Protein 4UJ7 (pdb70)

Sequence (208 aa):
NPVVLETIAVVDSTTGVSVAKGQKATFKVTTLKDQYGNKKFTGNVVNVTTSDDKTEETATVSVSNSGIGQSEYTVTVNGVAEGSTTITIKSGTKEVVKVPVNNVVAGGPVANYQIKVLDDGKKIDKSSATESPANNDVQQLKVYAVVDANGNIIVGDITNDVTITSEATDTNGVIVNASSKSTANGDTVYVITDNGSKKKVGKETLTVKLGTVTLGTVDVEVIDTT

InterPro domains:
  IPR003343 Bacterial Ig-like domain, group 2 [SM00635] (472-548)
  IPR003343 Bacterial Ig-like domain, group 2 [SM00635] (554-643)
  IPR003343 Bacterial Ig-like domain, group 2 [SM00635] (657-737)
  IPR013783 Immunoglobulin-like fold [G3DSA:2.60.40.10] (661-756)
  IPR014755 Copper resistance protein CopC/internalin, immunoglobulin-like [G3DSA:2.60.40.1220] (261-357)
  IPR040751 S-layer protein SbsC, C-terminal domain [PF18316] (900-980)
  IPR040751 S-layer protein SbsC, C-terminal domain [PF18316] (1012-1088)
  IPR041378 SbsC C-terminal domain [PF18058] (65-192)
  IPR054604 Surface layer protein, bacterial Ig-like domain [PF22359] (506-551)
  IPR054605 S-layer protein, spectrin-like repeat [PF22360] (200-260)

B-factor: mean 21.32, std 6.62, range [11.11, 53.07]

Secondary structure (DSSP, 8-state):
---EEEEEES-S-EEEETT-EEEEEEEEEETTS-B--B--EEEES-TTTEEEEEGGGG-SBSEEEEEEEE-SSEEEEEEEEETTEEEEEEEEEE----EEEEEEEE-S-SEEE--SS-SS---EEEEEEEEEETTS-EEEE-TTT-EEE--SS-SSS--EEEEEEEETTEEEEEEEESS--S-EEEEEEEEETTEEEEEEEEEEE---

Organism: NCBI:txid1366047

Radius of gyration: 18.57 Å; Cα contacts (8 Å, |Δi|>4): 587; chains: 1; bounding box: 52×29×46 Å

Structure (mmCIF, N/CA/C/O backbone):
data_4UJ7
#
_entry.id   4UJ7
#
_cell.length_a   49.096
_cell.length_b   43.753
_cell.length_c   49.715
_cell.angle_alpha   90.00
_cell.angle_beta   103.78
_cell.angle_gamma   90.00
#
_symmetry.space_group_name_H-M   'P 1 21 1'
#
loop_
_entity.id
_entity.type
_entity.pdbx_description
1 polymer 'SURFACE LAYER PROTEIN'
2 non-polymer 'CALCIUM ION'
3 water water
#
loop_
_atom_site.group_PDB
_atom_site.id
_atom_site.type_symbol
_atom_site.label_atom_id
_atom_site.label_alt_id
_atom_site.label_comp_id
_atom_site.label_asym_id
_atom_site.label_entity_id
_atom_site.label_seq_id
_atom_site.pdbx_PDB_ins_code
_atom_site.Cartn_x
_atom_site.Cartn_y
_atom_site.Cartn_z
_atom_site.occupancy
_atom_site.B_iso_or_equiv
_atom_site.auth_seq_id
_atom_site.auth_comp_id
_atom_site.auth_asym_id
_atom_site.auth_atom_id
_atom_site.pdbx_PDB_model_num
ATOM 1 N N . ASN A 1 12 ? 23.726 4.078 45.003 1.00 37.76 552 ASN A N 1
ATOM 2 C CA . ASN A 1 12 ? 23.297 5.414 44.495 1.00 36.03 552 ASN A CA 1
ATOM 3 C C . ASN A 1 12 ? 22.953 5.353 42.995 1.00 34.49 552 ASN A C 1
ATOM 4 O O . ASN A 1 12 ? 23.660 4.691 42.222 1.00 33.72 552 ASN A O 1
ATOM 6 N N . PRO A 1 13 ? 21.863 6.035 42.582 1.00 32.75 553 PRO A N 1
ATOM 7 C CA . PRO A 1 13 ? 21.427 5.962 41.180 1.00 29.90 553 PRO A CA 1
ATOM 8 C C . PRO A 1 13 ? 22.458 6.496 40.196 1.00 26.76 553 PRO A C 1
ATOM 9 O O . PRO A 1 13 ? 23.060 7.541 40.432 1.00 26.29 553 PRO A O 1
ATOM 13 N N . VAL A 1 14 ? 22.648 5.748 39.109 1.00 24.08 554 VAL A N 1
ATOM 14 C CA A VAL A 1 14 ? 23.541 6.106 38.016 0.50 23.05 554 VAL A CA 1
ATOM 15 C CA B VAL A 1 14 ? 23.501 6.184 38.008 0.50 22.77 554 VAL A CA 1
ATOM 16 C C . VAL A 1 14 ? 22.760 5.914 36.706 1.00 21.33 554 VAL A C 1
ATOM 17 O O . VAL A 1 14 ? 21.845 5.104 36.665 1.00 20.24 554 VAL A O 1
ATOM 24 N N . LEU A 1 15 ? 23.102 6.644 35.643 1.00 18.94 555 LEU A N 1
ATOM 25 C CA . LEU A 1 15 ? 22.460 6.357 34.339 1.00 18.84 555 LEU A CA 1
ATOM 26 C C . LEU A 1 15 ? 22.726 4.923 33.865 1.00 18.13 555 LEU A C 1
ATOM 27 O O . LEU A 1 15 ? 23.883 4.514 33.785 1.00 20.00 555 LEU A O 1
ATOM 32 N N . GLU A 1 16 ? 21.664 4.177 33.555 1.00 17.20 556 GLU A N 1
ATOM 33 C CA . GLU A 1 16 ? 21.764 2.793 33.075 1.00 18.44 556 GLU A CA 1
ATOM 34 C C . GLU A 1 16 ? 21.282 2.597 31.625 1.00 18.62 556 GLU A C 1
ATOM 35 O O . GLU A 1 16 ? 21.917 1.880 30.847 1.00 20.37 556 GLU A O 1
ATOM 41 N N . THR A 1 17 ? 20.155 3.227 31.269 1.00 17.85 557 THR A N 1
ATOM 42 C CA . THR A 1 17 ? 19.473 2.985 29.995 1.00 17.76 557 THR A CA 1
ATOM 43 C C . THR A 1 17 ? 19.046 4.356 29.440 1.00 16.57 557 THR A C 1
ATOM 44 O O . THR A 1 17 ? 18.446 5.153 30.180 1.00 17.32 557 THR A O 1
ATOM 48 N N . ILE A 1 18 ? 19.362 4.611 28.167 1.00 15.14 558 ILE A N 1
ATOM 49 C CA . ILE A 1 18 ? 18.725 5.706 27.411 1.00 15.03 558 ILE A CA 1
ATOM 50 C C . ILE A 1 18 ? 17.536 5.082 26.700 1.00 14.38 558 ILE A C 1
ATOM 51 O O . ILE A 1 18 ? 17.673 4.609 25.568 1.00 15.45 558 ILE A O 1
ATOM 56 N N . ALA A 1 19 ? 16.383 5.070 27.365 1.00 13.48 559 ALA A N 1
ATOM 57 C CA . ALA A 1 19 ? 15.192 4.465 26.791 1.00 13.65 559 ALA A CA 1
ATOM 58 C C . ALA A 1 19 ? 14.630 5.308 25.635 1.00 14.11 559 ALA A C 1
ATOM 59 O O . ALA A 1 19 ? 14.719 6.538 25.658 1.00 14.34 559 ALA A O 1
ATOM 61 N N . VAL A 1 20 ? 14.114 4.623 24.620 1.00 14.78 560 VAL A N 1
ATOM 62 C CA A VAL A 1 20 ? 13.549 5.277 23.454 0.50 14.80 560 VAL A CA 1
ATOM 63 C CA B VAL A 1 20 ? 13.573 5.264 23.419 0.50 15.04 560 VAL A CA 1
ATOM 64 C C . VAL A 1 20 ? 12.241 4.602 23.055 1.00 14.94 560 VAL A C 1
ATOM 65 O O . VAL A 1 20 ? 12.091 3.388 23.224 1.00 15.13 560 VAL A O 1
ATOM 72 N N . ASP A 1 21 ? 11.297 5.395 22.553 1.00 14.84 561 ASP A N 1
ATOM 73 C CA . ASP A 1 21 ? 9.997 4.856 22.151 1.00 16.02 561 ASP A CA 1
ATOM 74 C C . ASP A 1 21 ? 9.864 4.544 20.657 1.00 16.50 561 ASP A C 1
ATOM 75 O O . ASP A 1 21 ? 8.747 4.377 20.128 1.00 18.93 561 ASP A O 1
ATOM 80 N N . SER A 1 22 ? 11.006 4.452 19.986 1.00 16.13 562 SER A N 1
ATOM 81 C CA . SER A 1 22 ? 11.106 4.126 18.564 1.00 16.99 562 SER A CA 1
ATOM 82 C C . SER A 1 22 ? 12.166 3.064 18.376 1.00 16.88 562 SER A C 1
ATOM 83 O O . SER A 1 22 ? 13.171 3.079 19.076 1.00 17.06 562 SER A O 1
ATOM 86 N N . THR A 1 23 ? 11.955 2.157 17.418 1.00 16.35 563 THR A N 1
ATOM 87 C CA A THR A 1 23 ? 13.016 1.226 17.006 0.50 15.65 563 THR A CA 1
ATOM 88 C CA B THR A 1 23 ? 12.977 1.217 17.001 0.50 17.28 563 THR A CA 1
ATOM 89 C C . THR A 1 23 ? 13.623 1.659 15.680 1.00 16.87 563 THR A C 1
ATOM 90 O O . THR A 1 23 ? 14.459 0.957 15.097 1.00 18.13 563 THR A O 1
ATOM 97 N N . GLY A 1 24 ? 13.214 2.834 15.205 1.00 16.75 564 GLY A N 1
ATOM 98 C CA . GLY A 1 24 ? 13.718 3.338 1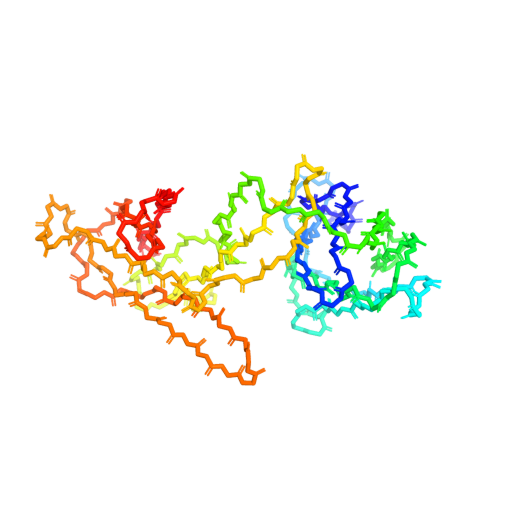3.928 1.00 17.00 564 GLY A CA 1
ATOM 99 C C . GLY A 1 24 ? 12.782 4.360 13.337 1.00 17.58 564 GLY A C 1
ATOM 100 O O . GLY A 1 24 ? 11.557 4.240 13.428 1.00 19.32 564 GLY A O 1
ATOM 101 N N . VAL A 1 25 ? 13.367 5.395 12.746 1.00 16.77 565 VAL A N 1
ATOM 102 C CA . VAL A 1 25 ? 12.588 6.443 12.139 1.00 17.46 565 VAL A CA 1
ATOM 103 C C . VAL A 1 25 ? 12.425 6.144 10.659 1.00 17.95 565 VAL A C 1
ATOM 104 O O . VAL A 1 25 ? 13.382 5.763 10.005 1.00 19.53 565 VAL A O 1
ATOM 108 N N . SER A 1 26 ? 11.206 6.323 10.158 1.00 18.57 566 SER A N 1
ATOM 109 C CA . SER A 1 26 ? 10.873 6.097 8.749 1.00 19.55 566 SER A CA 1
ATOM 110 C C . SER A 1 26 ? 10.150 7.330 8.240 1.00 18.31 566 SER A C 1
ATOM 111 O O . SER A 1 26 ? 9.006 7.580 8.603 1.00 17.57 566 SER A O 1
ATOM 114 N N . VAL A 1 27 ? 10.812 8.102 7.391 1.00 18.59 567 VAL A N 1
ATOM 115 C CA . VAL A 1 27 ? 10.278 9.400 6.996 1.00 18.16 567 VAL A CA 1
ATOM 116 C C . VAL A 1 27 ? 10.518 9.696 5.510 1.00 18.69 567 VAL A C 1
ATOM 117 O O . VAL A 1 27 ? 11.551 9.314 4.975 1.00 19.00 567 VAL A O 1
ATOM 121 N N . ALA A 1 28 ? 9.562 10.354 4.856 1.00 18.32 568 ALA A N 1
ATOM 122 C CA . ALA A 1 28 ? 9.783 10.833 3.486 1.00 18.76 568 ALA A CA 1
ATOM 123 C C . ALA A 1 28 ? 10.735 12.023 3.457 1.00 19.83 568 ALA A C 1
ATOM 124 O O . ALA A 1 28 ? 10.782 12.818 4.384 1.00 18.80 568 ALA A O 1
ATOM 126 N N . LYS A 1 29 ? 11.515 12.127 2.384 1.00 20.39 569 LYS A N 1
ATOM 127 C CA . LYS A 1 29 ? 12.276 13.345 2.104 1.00 22.17 569 LYS A CA 1
ATOM 128 C C . LYS A 1 29 ? 11.381 14.579 2.268 1.00 22.00 569 LYS A C 1
ATOM 129 O O . LYS A 1 29 ? 10.275 14.619 1.724 1.00 22.16 569 LYS A O 1
ATOM 135 N N . GLY A 1 30 ? 11.869 15.562 3.028 1.00 21.81 570 GLY A N 1
ATOM 136 C CA . GLY A 1 30 ? 11.139 16.796 3.294 1.00 20.20 570 GLY A CA 1
ATOM 137 C C . GLY A 1 30 ? 10.183 16.754 4.473 1.00 20.79 570 GLY A C 1
ATOM 138 O O . GLY A 1 30 ? 9.591 17.772 4.830 1.00 21.74 570 GLY A O 1
ATOM 139 N N . GLN A 1 31 ? 10.018 15.579 5.079 1.00 19.58 571 GLN A N 1
ATOM 140 C CA . GLN A 1 31 ? 9.187 15.462 6.279 1.00 18.66 571 GLN A CA 1
ATOM 141 C C . GLN A 1 31 ? 10.045 15.376 7.539 1.00 18.44 571 GLN A C 1
ATOM 142 O O . GLN A 1 31 ? 11.235 15.082 7.475 1.00 18.55 571 GLN A O 1
ATOM 148 N N . LYS A 1 32 ? 9.429 15.637 8.686 1.00 17.66 572 LYS A N 1
ATOM 149 C CA . LYS A 1 32 ? 10.091 15.404 9.960 1.00 17.47 572 LYS A CA 1
ATOM 150 C C . LYS A 1 32 ? 9.291 14.397 10.784 1.00 17.02 572 LYS A C 1
ATOM 151 O O . LYS A 1 32 ? 8.085 14.218 10.583 1.00 18.06 572 LYS A O 1
ATOM 157 N N . ALA A 1 33 ? 9.982 13.716 11.682 1.00 16.42 573 ALA A N 1
ATOM 158 C CA . ALA A 1 33 ? 9.350 12.771 12.607 1.00 16.96 573 ALA A CA 1
ATOM 159 C C . ALA A 1 33 ? 9.951 12.956 14.000 1.00 16.54 573 ALA A C 1
ATOM 160 O O . ALA A 1 33 ? 11.073 13.450 14.143 1.00 16.69 573 ALA A O 1
ATOM 162 N N . THR A 1 34 ? 9.204 12.598 15.037 1.00 15.51 574 THR A N 1
ATOM 163 C CA . THR A 1 34 ? 9.723 12.728 16.402 1.00 15.41 574 THR A CA 1
ATOM 164 C C . THR A 1 34 ? 9.691 11.401 17.138 1.00 14.79 574 THR A C 1
ATOM 165 O O . THR A 1 34 ? 8.920 10.488 16.784 1.00 16.06 574 THR A O 1
ATOM 169 N N . PHE A 1 35 ? 10.537 11.293 18.158 1.00 14.13 575 PHE A N 1
ATOM 170 C CA . PHE A 1 35 ? 10.448 10.202 19.123 1.00 13.63 575 PHE A CA 1
ATOM 171 C C . PHE A 1 35 ? 10.919 10.676 20.486 1.00 14.17 575 PHE A C 1
ATOM 172 O O . PHE A 1 35 ? 11.511 11.752 20.600 1.00 13.70 575 PHE A O 1
ATOM 180 N N . LYS A 1 36 ? 10.653 9.887 21.518 1.00 14.34 576 LYS A N 1
ATOM 181 C CA . LYS A 1 36 ? 10.947 10.277 22.883 1.00 14.64 576 LYS A CA 1
ATOM 182 C C . LYS A 1 36 ? 12.053 9.483 23.511 1.00 15.14 576 LYS A C 1
ATOM 183 O O . LYS A 1 36 ? 12.152 8.274 23.307 1.00 14.93 576 LYS A O 1
ATOM 189 N N . VAL A 1 37 ? 12.874 10.196 24.263 1.00 15.16 577 VAL A N 1
ATOM 190 C CA . VAL A 1 37 ? 13.954 9.610 25.047 1.00 15.69 577 VAL A CA 1
ATOM 191 C C . VAL A 1 37 ? 13.596 9.768 26.516 1.00 16.06 577 VAL A C 1
ATOM 192 O O . VAL A 1 37 ? 13.130 10.832 26.937 1.00 15.56 577 VAL A O 1
ATOM 196 N N . THR A 1 38 ? 13.829 8.712 27.295 1.00 15.46 578 THR A N 1
ATOM 197 C CA A THR A 1 38 ? 13.716 8.797 28.759 0.50 15.07 578 THR A CA 1
ATOM 198 C CA B THR A 1 38 ? 13.713 8.798 28.747 0.50 15.71 578 THR A CA 1
ATOM 199 C C . THR A 1 38 ? 14.941 8.161 29.410 1.00 15.37 578 THR A C 1
ATOM 200 O O . THR A 1 38 ? 15.219 6.987 29.209 1.00 15.43 578 THR A O 1
ATOM 207 N N . LEU A 1 39 ? 15.669 8.960 30.182 1.00 14.71 579 LEU A N 1
ATOM 208 C CA . LEU A 1 39 ? 16.884 8.486 30.857 1.00 14.22 579 LEU A CA 1
ATOM 209 C C . LEU A 1 39 ? 16.501 7.750 32.117 1.00 14.11 579 LEU A C 1
ATOM 210 O O . LEU A 1 39 ? 15.709 8.261 32.892 1.00 14.39 579 LEU A O 1
ATOM 215 N N . LYS A 1 40 ? 17.029 6.537 32.305 1.00 14.78 580 LYS A N 1
ATOM 216 C CA . LYS A 1 40 ? 16.666 5.711 33.454 1.00 15.77 580 LYS A CA 1
ATOM 217 C C . LYS A 1 40 ? 17.876 5.208 34.235 1.00 15.72 580 LYS A C 1
ATOM 218 O O . LYS A 1 40 ? 18.915 4.907 33.668 1.00 15.52 580 LYS A O 1
ATOM 224 N N . ASP A 1 41 ? 17.720 5.126 35.548 1.00 16.89 581 ASP A N 1
ATOM 225 C CA . ASP A 1 41 ? 18.754 4.536 36.390 1.00 19.32 581 ASP A CA 1
ATOM 226 C C . ASP A 1 41 ? 18.663 3.010 36.412 1.00 20.76 581 ASP A C 1
ATOM 227 O O . ASP A 1 41 ? 17.841 2.418 35.709 1.00 20.14 581 ASP A O 1
ATOM 232 N N . GLN A 1 42 ? 19.520 2.389 37.225 1.00 23.48 582 GLN A N 1
ATOM 233 C CA . GLN A 1 42 ? 19.611 0.920 37.268 1.00 28.19 582 GLN A CA 1
ATOM 234 C C . GLN A 1 42 ? 18.371 0.267 37.887 1.00 29.74 582 GLN A C 1
ATOM 235 O O . GLN A 1 42 ? 18.158 -0.941 37.753 1.00 32.67 582 GLN A O 1
ATOM 241 N N . TYR A 1 43 ? 17.547 1.076 38.542 1.00 29.43 583 TYR A N 1
ATOM 242 C CA . TYR A 1 43 ? 16.307 0.598 39.156 1.00 30.28 583 TYR A CA 1
ATOM 243 C C . TYR A 1 43 ? 15.073 0.883 38.293 1.00 29.50 583 TYR A C 1
ATOM 244 O O . TYR A 1 43 ? 13.940 0.580 38.681 1.00 29.49 583 TYR A O 1
ATOM 253 N N . GLY A 1 44 ? 15.291 1.481 37.124 1.00 27.10 584 GLY A N 1
ATOM 254 C CA . GLY A 1 44 ? 14.208 1.755 36.197 1.00 25.26 584 GLY A CA 1
ATOM 255 C C . GLY A 1 44 ? 13.492 3.072 36.433 1.00 23.89 584 GLY A C 1
ATOM 256 O O . GLY A 1 44 ? 12.495 3.366 35.777 1.00 25.28 584 GLY A O 1
ATOM 257 N N . ASN A 1 45 ? 14.002 3.871 37.366 1.00 23.16 585 ASN A N 1
ATOM 258 C CA . ASN A 1 45 ? 13.414 5.178 37.661 1.00 22.62 585 ASN A CA 1
ATOM 259 C C . ASN A 1 45 ? 14.046 6.292 36.827 1.00 20.61 585 ASN A C 1
ATOM 260 O O . ASN A 1 45 ? 15.172 6.147 36.353 1.00 19.79 585 ASN A O 1
ATOM 265 N N A LYS A 1 46 ? 13.316 7.391 36.648 0.50 19.94 586 LYS A N 1
ATOM 266 N N B LYS A 1 46 ? 13.319 7.394 36.661 0.50 20.64 586 LYS A N 1
ATOM 267 C CA A LYS A 1 46 ? 13.820 8.512 35.850 0.50 19.58 586 LYS A CA 1
ATOM 268 C CA B LYS A 1 46 ? 13.799 8.532 35.867 0.50 20.69 586 LYS A CA 1
ATOM 269 C C A LYS A 1 46 ? 15.105 9.071 36.451 0.50 19.08 586 LYS A C 1
ATOM 270 C C B LYS A 1 46 ? 15.085 9.113 36.452 0.50 19.77 586 LYS A C 1
ATOM 271 O O A LYS A 1 46 ? 15.266 9.138 37.672 0.50 19.84 586 LYS A O 1
ATOM 272 O O B LYS A 1 46 ? 15.224 9.243 37.671 0.50 20.54 586 LYS A O 1
ATOM 283 N N . PHE A 1 47 ? 16.025 9.447 35.572 1.00 17.76 587 PHE A N 1
ATOM 284 C CA . PHE A 1 47 ? 17.324 9.978 35.971 1.00 17.29 587 PHE A CA 1
ATOM 285 C C . PHE A 1 47 ? 17.558 11.264 35.182 1.00 16.23 587 PHE A C 1
ATOM 286 O O . PHE A 1 47 ? 17.449 11.256 33.961 1.00 16.72 587 PHE A O 1
ATOM 294 N N . THR A 1 48 ? 17.907 12.355 35.868 1.00 16.59 588 THR A N 1
ATOM 295 C CA . THR A 1 48 ? 18.197 13.625 35.196 1.00 16.69 588 THR A CA 1
ATOM 296 C C . THR A 1 48 ? 19.623 13.633 34.666 1.00 16.19 588 THR A C 1
ATOM 297 O O . THR A 1 48 ? 20.581 13.356 35.404 1.00 17.49 588 THR A O 1
ATOM 301 N N . GLY A 1 49 ? 19.759 13.913 33.372 1.00 14.48 589 GLY A N 1
ATOM 302 C CA . GLY A 1 49 ? 21.080 14.003 32.761 1.00 14.28 589 GLY A CA 1
ATOM 303 C C . GLY A 1 49 ? 20.960 14.696 31.419 1.00 14.47 589 GLY A C 1
ATOM 304 O O . GLY A 1 49 ? 19.852 14.872 30.915 1.00 15.04 589 GLY A O 1
ATOM 305 N N . ASN A 1 50 ? 22.097 15.094 30.855 1.00 13.83 590 ASN A N 1
ATOM 306 C CA . ASN A 1 50 ? 22.106 15.807 29.573 1.00 13.97 590 ASN A CA 1
ATOM 307 C C . ASN A 1 50 ? 22.366 14.849 28.436 1.00 13.66 590 ASN A C 1
ATOM 308 O O . ASN A 1 50 ? 22.951 13.767 28.658 1.00 14.76 590 ASN A O 1
ATOM 313 N N . VAL A 1 51 ? 21.931 15.219 27.226 1.00 12.90 591 VAL A N 1
ATOM 314 C CA A VAL A 1 51 ? 22.083 14.351 26.054 0.50 13.08 591 VAL A CA 1
ATOM 315 C CA B VAL A 1 51 ? 22.072 14.353 26.065 0.50 13.54 591 VAL A CA 1
ATOM 316 C C . VAL A 1 51 ? 22.584 15.093 24.819 1.00 13.21 591 VAL A C 1
ATOM 317 O O . VAL A 1 51 ? 22.248 16.269 24.585 1.00 13.23 591 VAL A O 1
ATOM 324 N N . ASN A 1 52 ? 23.394 14.391 24.031 1.00 13.35 592 ASN A N 1
ATOM 325 C CA . ASN A 1 52 ? 23.758 14.795 22.685 1.00 14.77 592 ASN A CA 1
ATOM 326 C C . ASN A 1 52 ? 23.087 13.924 21.671 1.00 15.48 592 ASN A C 1
ATOM 327 O O . ASN A 1 52 ? 22.931 12.713 21.879 1.00 16.51 592 ASN A O 1
ATOM 332 N N . VAL A 1 53 ? 22.666 14.533 20.577 1.00 15.08 593 VAL A N 1
ATOM 333 C CA . VAL A 1 53 ? 22.109 13.823 19.434 1.00 15.94 593 VAL A CA 1
ATOM 334 C C . VAL A 1 53 ? 22.876 14.242 18.193 1.00 16.13 593 VAL A C 1
ATOM 335 O O . VAL A 1 53 ? 23.097 15.445 17.952 1.00 17.51 593 VAL A O 1
ATOM 339 N N . THR A 1 54 ? 23.286 13.244 17.425 1.00 16.93 594 THR A N 1
ATOM 340 C CA A THR A 1 54 ? 24.048 13.462 16.201 0.50 17.32 594 THR A CA 1
ATOM 341 C CA B THR A 1 54 ? 24.085 13.437 16.222 0.50 17.21 594 THR A CA 1
ATOM 342 C C . THR A 1 54 ? 23.590 12.500 15.120 1.00 17.99 594 THR A C 1
ATOM 343 O O . THR A 1 54 ? 23.329 11.318 15.380 1.00 19.09 594 THR A O 1
ATOM 350 N N . SER A 1 55 ? 23.480 13.019 13.906 1.00 17.55 595 SER A N 1
ATOM 351 C CA . SER A 1 55 ? 23.219 12.201 12.733 1.00 19.02 595 SER A CA 1
ATOM 352 C C . SER A 1 55 ? 24.559 11.825 12.144 1.00 21.34 595 SER A C 1
ATOM 353 O O . SER A 1 55 ? 25.450 12.670 12.011 1.00 21.73 595 SER A O 1
ATOM 356 N N A ASP A 1 56 ? 24.683 10.577 11.741 0.50 22.52 596 ASP A N 1
ATOM 357 N N B ASP A 1 56 ? 24.720 10.547 11.794 0.50 22.55 596 ASP A N 1
ATOM 358 C CA A ASP A 1 56 ? 25.950 10.121 11.245 0.50 23.88 596 ASP A CA 1
ATOM 359 C CA B ASP A 1 56 ? 25.959 10.051 11.171 0.50 23.83 596 ASP A CA 1
ATOM 360 C C A ASP A 1 56 ? 26.0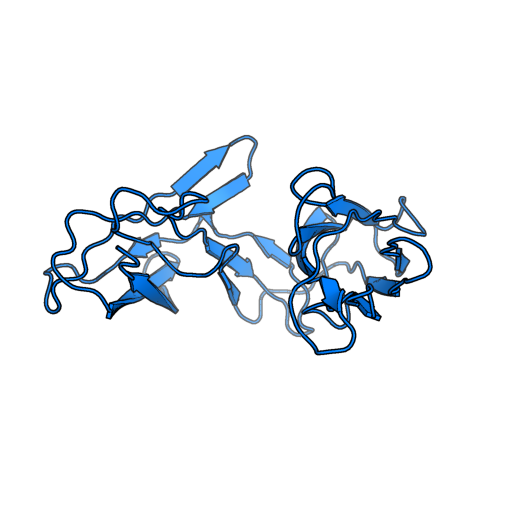86 10.345 9.728 0.50 24.56 596 ASP A C 1
ATOM 361 C C B ASP A 1 56 ? 26.169 10.635 9.780 0.50 24.09 596 ASP A C 1
ATOM 362 O O A ASP A 1 56 ? 27.114 10.010 9.141 0.50 25.54 596 ASP A O 1
ATOM 363 O O B ASP A 1 56 ? 27.307 10.781 9.313 0.50 23.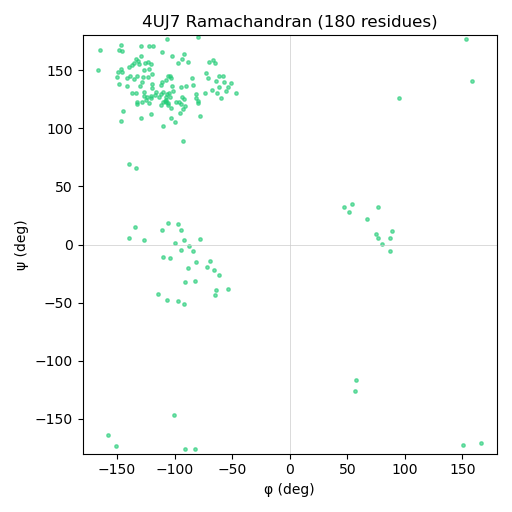81 596 ASP A O 1
ATOM 372 N N . LYS A 1 57 ? 25.059 10.969 9.129 1.00 24.36 597 LYS A N 1
ATOM 373 C CA . LYS A 1 57 ? 25.060 11.438 7.735 1.00 23.94 597 LYS A CA 1
ATOM 374 C C . LYS A 1 57 ? 24.051 12.599 7.551 1.00 22.77 597 LYS A C 1
ATOM 375 O O . LYS A 1 57 ? 22.871 12.389 7.211 1.00 21.28 597 LYS A O 1
ATOM 381 N N . THR A 1 58 ? 24.515 13.826 7.777 1.00 21.06 598 THR A N 1
ATOM 382 C CA . THR A 1 58 ? 23.626 14.993 7.734 1.00 21.53 598 THR A CA 1
ATOM 383 C C . THR A 1 58 ? 23.041 15.290 6.346 1.00 21.62 598 THR A C 1
ATOM 384 O O . THR A 1 58 ? 22.005 15.948 6.234 1.00 22.18 598 THR A O 1
ATOM 388 N N . GLU A 1 59 ? 23.694 14.808 5.288 1.00 23.24 599 GLU A N 1
ATOM 389 C CA A GLU A 1 59 ? 23.136 14.964 3.945 0.50 23.71 599 GLU A CA 1
ATOM 390 C CA B GLU A 1 59 ? 23.152 14.941 3.936 0.50 23.85 599 GLU A CA 1
ATOM 391 C C . GLU A 1 59 ? 21.870 14.118 3.754 1.00 23.51 599 GLU A C 1
ATOM 392 O O . GLU A 1 59 ? 21.052 14.422 2.887 1.00 24.21 599 GLU A O 1
ATOM 403 N N . THR A 1 60 ? 21.716 13.078 4.585 1.00 21.42 600 THR A N 1
ATOM 404 C CA . THR A 1 60 ? 20.543 12.196 4.573 1.00 19.93 600 THR A CA 1
ATOM 405 C C . THR A 1 60 ? 19.463 12.688 5.540 1.00 18.52 600 THR A C 1
ATOM 406 O O . THR A 1 60 ? 18.310 12.840 5.146 1.00 17.41 600 THR A O 1
ATOM 410 N N . ALA A 1 61 ? 19.856 12.941 6.790 1.00 17.83 601 ALA A N 1
ATOM 411 C CA . ALA A 1 61 ? 18.920 13.414 7.819 1.00 16.58 601 ALA A CA 1
ATOM 412 C C . ALA A 1 61 ? 19.637 14.292 8.826 1.00 15.47 601 ALA A C 1
ATOM 413 O O . ALA A 1 61 ? 20.781 14.033 9.171 1.00 15.41 601 ALA A O 1
ATOM 415 N N . THR A 1 62 ? 18.943 15.318 9.307 1.00 15.43 602 THR A N 1
ATOM 416 C CA . THR A 1 62 ? 19.444 16.109 10.432 1.00 16.06 602 THR A CA 1
ATOM 417 C C . THR A 1 62 ? 18.607 15.882 11.684 1.00 15.22 602 THR A C 1
ATOM 418 O O . THR A 1 62 ? 17.498 15.331 11.608 1.00 15.26 602 THR A O 1
ATOM 422 N N . VAL A 1 63 ? 19.131 16.309 12.827 1.00 14.89 603 VAL A N 1
ATOM 423 C CA 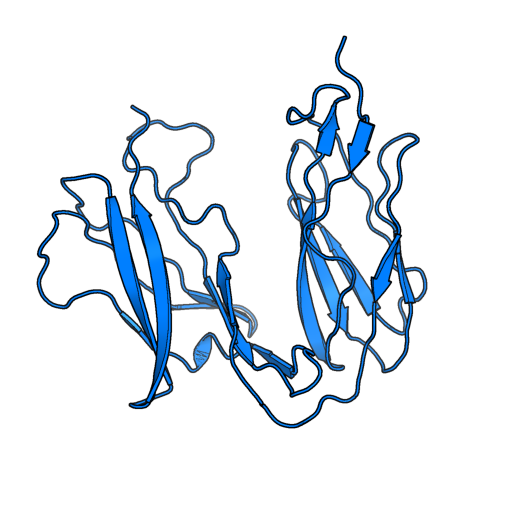. VAL A 1 63 ? 18.506 15.967 14.100 1.00 14.97 603 VAL A CA 1
ATOM 424 C C . VAL A 1 63 ? 18.641 17.088 15.125 1.00 15.15 603 VAL A C 1
ATOM 425 O O . VAL A 1 63 ? 19.617 17.854 15.107 1.00 17.00 603 VAL A O 1
ATOM 429 N N . SER A 1 64 ? 17.645 17.203 16.004 1.00 14.55 604 SER A N 1
ATOM 430 C CA . SER A 1 64 ? 17.710 18.145 17.103 1.00 14.02 604 SER A CA 1
ATOM 431 C C . SER A 1 64 ? 17.002 17.547 18.308 1.00 13.55 604 SER A C 1
ATOM 432 O O . SER A 1 64 ? 16.322 16.523 18.187 1.00 13.45 604 SER A O 1
ATOM 435 N N . VAL A 1 65 ? 17.202 18.146 19.473 1.00 13.05 605 VAL A N 1
ATOM 436 C CA . VAL A 1 65 ? 16.626 17.625 20.715 1.00 13.57 605 VAL A CA 1
ATOM 437 C C . VAL A 1 65 ? 16.026 18.745 21.547 1.00 13.21 605 VAL A C 1
ATOM 438 O O . VAL A 1 65 ? 16.576 19.862 21.631 1.00 13.91 605 VAL A O 1
ATOM 442 N N . SER A 1 66 ? 14.897 18.448 22.193 1.00 13.15 606 SER A N 1
ATOM 443 C CA . SER A 1 66 ? 14.197 19.466 22.989 1.00 12.41 606 SER A CA 1
ATOM 444 C C . SER A 1 66 ? 15.000 19.947 24.200 1.00 12.76 606 SER A C 1
ATOM 445 O O . SER A 1 66 ? 15.897 19.234 24.705 1.00 12.44 606 SER A O 1
ATOM 448 N N . ASN A 1 67 ? 14.674 21.158 24.660 1.00 12.89 607 ASN A N 1
ATOM 449 C CA . ASN A 1 67 ? 15.381 21.816 25.763 1.00 12.35 607 ASN A CA 1
ATOM 450 C C . ASN A 1 67 ? 16.892 21.844 25.570 1.00 12.26 607 ASN A C 1
ATOM 451 O O . ASN A 1 67 ? 17.657 21.828 26.530 1.00 12.33 607 ASN A O 1
ATOM 456 N N . SER A 1 68 ? 17.312 21.838 24.309 1.00 12.51 608 SER A N 1
ATOM 457 C CA . SER A 1 68 ? 18.746 21.738 23.969 1.00 12.69 608 SER A CA 1
ATOM 458 C C . SER A 1 68 ? 19.460 20.637 24.744 1.00 12.36 608 SER A C 1
ATOM 459 O O . SER A 1 68 ? 20.645 20.741 25.074 1.00 12.51 608 SER A O 1
ATOM 462 N N . GLY A 1 69 ? 18.733 19.567 25.039 1.00 11.77 609 GLY A N 1
ATOM 463 C CA . GLY A 1 69 ? 19.331 18.373 25.663 1.00 11.75 609 GLY A CA 1
ATOM 464 C C . GLY A 1 69 ? 19.843 18.522 27.090 1.00 12.50 609 GLY A C 1
ATOM 465 O O . GLY A 1 69 ? 20.701 17.745 27.523 1.00 12.97 609 GLY A O 1
ATOM 466 N N . ILE A 1 70 ? 19.349 19.515 27.837 1.00 12.75 610 ILE A N 1
ATOM 467 C CA . ILE A 1 70 ? 19.816 19.721 29.218 1.00 13.04 610 ILE A CA 1
ATOM 468 C C . ILE A 1 70 ? 18.705 19.668 30.249 1.00 13.10 610 ILE A C 1
ATOM 469 O O . ILE A 1 70 ? 17.530 19.942 29.951 1.00 13.22 610 ILE A O 1
ATOM 474 N N . GLY A 1 71 ? 19.097 19.254 31.451 1.00 13.88 611 GLY A N 1
ATOM 475 C CA . GLY A 1 71 ? 18.318 19.461 32.675 1.00 14.40 611 GLY A CA 1
ATOM 476 C C . GLY A 1 71 ? 17.089 18.616 32.918 1.00 14.62 611 GLY A C 1
ATOM 477 O O . GLY A 1 71 ? 16.355 18.874 33.876 1.00 16.08 611 GLY A O 1
ATOM 478 N N . GLN A 1 72 ? 16.876 17.595 32.091 1.00 14.04 612 GLN A N 1
ATOM 479 C CA . GLN A 1 72 ? 15.658 16.793 32.167 1.00 14.52 612 GLN A CA 1
ATOM 480 C C . GLN A 1 72 ? 15.956 15.309 32.220 1.00 14.84 612 GLN A C 1
ATOM 481 O O . GLN A 1 72 ? 17.101 14.908 32.024 1.00 15.33 612 GLN A O 1
ATOM 487 N N . SER A 1 73 ? 14.931 14.508 32.487 1.00 15.57 613 SER A N 1
ATOM 488 C CA . SER A 1 73 ? 15.036 13.063 32.338 1.00 16.27 613 SER A CA 1
ATOM 489 C C . SER A 1 73 ? 14.321 12.570 31.084 1.00 17.09 613 SER A C 1
ATOM 490 O O . SER A 1 73 ? 14.488 11.416 30.709 1.00 19.51 613 SER A O 1
ATOM 493 N N . GLU A 1 74 ? 13.526 13.431 30.444 1.00 16.34 614 GLU A N 1
ATOM 494 C CA . GLU A 1 74 ? 12.768 13.108 29.227 1.00 17.29 614 GLU A CA 1
ATOM 495 C C . GLU A 1 74 ? 13.025 14.191 28.178 1.00 15.47 614 GLU A C 1
ATOM 496 O O . GLU A 1 74 ? 13.004 15.388 28.504 1.00 15.91 614 GLU A O 1
ATOM 502 N N . TYR A 1 75 ? 13.239 13.763 26.930 1.00 13.50 615 TYR A N 1
ATOM 503 C CA . TYR A 1 75 ? 13.458 14.675 25.801 1.00 12.85 615 TYR A CA 1
ATOM 504 C C . TYR A 1 75 ? 12.742 14.175 24.559 1.00 12.55 615 TYR A C 1
ATOM 505 O O . TYR A 1 75 ? 12.537 12.960 24.374 1.00 13.43 615 TYR A O 1
ATOM 514 N N . THR A 1 76 ? 12.386 15.104 23.677 1.00 11.81 616 THR A N 1
ATOM 515 C CA . THR A 1 76 ? 11.881 14.775 22.358 1.00 11.92 616 THR A CA 1
ATOM 516 C C . THR A 1 76 ? 12.957 15.008 21.318 1.00 11.74 616 THR A C 1
ATOM 517 O O . THR A 1 76 ? 13.563 16.094 21.294 1.00 12.64 616 THR A O 1
ATOM 521 N N . VAL A 1 77 ? 13.221 14.002 20.508 1.00 11.11 617 VAL A N 1
ATOM 522 C CA . VAL A 1 77 ? 14.197 14.095 19.407 1.00 12.06 617 VAL A CA 1
ATOM 523 C C . VAL A 1 77 ? 13.426 14.288 18.108 1.00 12.31 617 VAL A C 1
ATOM 524 O O . VAL A 1 77 ? 12.446 13.578 17.830 1.00 13.06 617 VAL A O 1
ATOM 528 N N . THR A 1 78 ? 13.858 15.258 17.300 1.00 12.66 618 THR A N 1
ATOM 529 C CA . THR A 1 78 ? 13.252 15.518 15.983 1.00 13.90 618 THR A CA 1
ATOM 530 C C . THR A 1 78 ? 14.222 15.163 14.877 1.00 14.44 618 THR A C 1
ATOM 531 O O . THR A 1 78 ? 15.376 15.592 14.906 1.00 15.12 618 THR A O 1
ATOM 535 N N . VAL A 1 79 ? 13.764 14.371 13.907 1.00 14.85 619 VAL A N 1
ATOM 536 C CA . VAL A 1 79 ? 14.569 13.973 12.758 1.00 15.08 619 VAL A CA 1
ATOM 537 C C . VAL A 1 79 ? 13.981 14.578 11.480 1.00 15.27 619 VAL A C 1
ATOM 538 O O . VAL A 1 79 ? 12.792 14.435 11.200 1.00 16.20 619 VAL A O 1
ATOM 542 N N . ASN A 1 80 ? 14.825 15.274 10.709 1.00 15.90 620 ASN A N 1
ATOM 543 C CA . ASN A 1 80 ? 14.426 15.904 9.455 1.00 17.09 620 ASN A CA 1
ATOM 544 C C . ASN A 1 80 ? 14.959 15.111 8.275 1.00 16.73 620 ASN A C 1
ATOM 545 O O . ASN A 1 80 ? 16.175 14.912 8.157 1.00 18.08 620 ASN A O 1
ATOM 550 N N . GLY A 1 81 ? 14.053 14.622 7.428 1.00 18.21 621 GLY A N 1
ATOM 551 C CA . GLY A 1 81 ? 14.436 13.876 6.220 1.00 18.65 621 GLY A CA 1
ATOM 552 C C . GLY A 1 81 ? 14.903 14.834 5.137 1.00 19.30 621 GLY A C 1
ATOM 553 O O . GLY A 1 81 ? 14.114 15.624 4.617 1.00 20.57 621 GLY A O 1
ATOM 554 N N . VAL A 1 82 ? 16.203 14.795 4.845 1.00 20.08 622 VAL A N 1
ATOM 555 C CA . VAL A 1 82 ? 16.820 15.734 3.884 1.00 22.57 622 VAL A CA 1
ATOM 556 C C . VAL A 1 82 ? 16.955 15.129 2.481 1.00 23.37 622 VAL A C 1
ATOM 557 O O . VAL A 1 82 ? 16.575 15.770 1.498 1.00 25.01 622 VAL A O 1
ATOM 561 N N . ALA A 1 83 ? 17.494 13.916 2.395 1.00 23.89 623 ALA A N 1
ATOM 562 C CA . ALA A 1 83 ? 17.619 13.196 1.113 1.00 25.34 623 ALA A CA 1
ATOM 563 C C . ALA A 1 83 ? 17.464 11.688 1.285 1.00 25.27 623 ALA A C 1
ATOM 564 O O . ALA A 1 83 ? 17.809 11.133 2.329 1.00 25.04 623 ALA A O 1
ATOM 566 N N . GLU A 1 84 ? 16.967 11.016 0.247 1.00 26.02 624 GLU A N 1
ATOM 567 C CA . GLU A 1 84 ? 16.793 9.566 0.306 1.00 27.76 624 GLU A CA 1
ATOM 568 C C . GLU A 1 84 ? 18.089 8.860 0.691 1.00 26.95 624 GLU A C 1
ATOM 569 O O . GLU A 1 84 ? 19.166 9.194 0.194 1.00 27.03 624 GLU A O 1
ATOM 575 N N . GLY A 1 85 ? 17.973 7.895 1.593 1.00 26.85 625 GLY A N 1
ATOM 576 C CA . GLY A 1 85 ? 19.113 7.164 2.119 1.00 25.60 625 GLY A CA 1
ATOM 577 C C . GLY A 1 85 ? 18.840 6.630 3.509 1.00 25.10 625 GLY A C 1
ATOM 578 O O . GLY A 1 85 ? 17.775 6.874 4.076 1.00 24.63 625 GLY A O 1
ATOM 579 N N . SER A 1 86 ? 19.802 5.886 4.039 1.00 25.07 626 SER A N 1
ATOM 580 C CA . SER A 1 86 ? 19.740 5.370 5.394 1.00 26.44 626 SER A CA 1
ATOM 581 C C . SER A 1 86 ? 20.898 5.894 6.219 1.00 26.52 626 SER A C 1
ATOM 582 O O . SER A 1 86 ? 21.996 6.121 5.695 1.00 26.61 626 SER A O 1
ATOM 585 N N . THR A 1 87 ? 20.652 6.095 7.514 1.00 23.80 627 THR A N 1
ATOM 586 C CA . THR A 1 87 ? 21.699 6.498 8.448 1.00 24.02 627 THR A CA 1
ATOM 587 C C . THR A 1 87 ? 21.309 6.134 9.882 1.00 22.83 627 THR A C 1
ATOM 588 O O . THR A 1 87 ? 20.429 5.304 10.088 1.00 22.10 627 THR A O 1
ATOM 592 N N . THR A 1 88 ? 21.985 6.717 10.867 1.00 22.08 628 THR A N 1
ATOM 593 C CA . THR A 1 88 ? 21.680 6.460 12.271 1.00 22.46 628 THR A CA 1
ATOM 594 C C . THR A 1 88 ? 21.738 7.781 13.055 1.00 20.00 628 THR A C 1
ATOM 595 O O . THR A 1 88 ? 22.521 8.680 12.691 1.00 20.92 628 THR A O 1
ATOM 599 N N . ILE A 1 89 ? 20.873 7.923 14.056 1.00 19.18 629 ILE A N 1
ATOM 600 C CA . ILE A 1 89 ? 20.972 8.968 15.082 1.00 18.24 629 ILE A CA 1
ATOM 601 C C . ILE A 1 89 ? 21.669 8.355 16.300 1.00 17.41 629 ILE A C 1
ATOM 602 O O . ILE A 1 89 ? 21.208 7.344 16.863 1.00 17.55 629 ILE A O 1
ATOM 607 N N . THR A 1 90 ? 22.776 8.957 16.711 1.00 16.21 630 THR A N 1
ATOM 608 C CA . THR A 1 90 ? 23.457 8.534 17.922 1.00 16.22 630 THR A CA 1
ATOM 609 C C . THR A 1 90 ? 23.053 9.459 19.058 1.00 16.56 630 THR A C 1
ATOM 610 O O . THR A 1 90 ? 23.203 10.686 18.967 1.00 16.34 630 THR A O 1
ATOM 614 N N . ILE A 1 91 ? 22.510 8.885 20.128 1.00 15.46 631 ILE A N 1
ATOM 615 C CA . ILE A 1 91 ? 22.131 9.633 21.317 1.00 15.01 631 ILE A CA 1
ATOM 616 C C . ILE A 1 91 ? 23.109 9.221 22.407 1.00 15.48 631 ILE A C 1
ATOM 617 O O . ILE A 1 91 ? 23.220 8.031 22.714 1.00 16.15 631 ILE A O 1
ATOM 622 N N . LYS A 1 92 ? 23.826 10.187 22.981 1.00 14.68 632 LYS A N 1
ATOM 623 C CA . LYS A 1 92 ? 24.880 9.893 23.961 1.00 15.74 632 LYS A CA 1
ATOM 624 C C . LYS A 1 92 ? 24.708 10.705 25.234 1.00 15.38 632 LYS A C 1
ATOM 625 O O . LYS A 1 92 ? 24.376 11.914 25.197 1.00 15.18 632 LYS A O 1
ATOM 631 N N . SER A 1 93 ? 24.956 10.054 26.361 1.00 14.52 633 SER A N 1
ATOM 632 C CA . SER A 1 93 ? 25.040 10.714 27.657 1.00 15.01 633 SER A CA 1
ATOM 633 C C . SER A 1 93 ? 26.101 10.015 28.501 1.00 16.20 633 SER A C 1
ATOM 634 O O . SER A 1 93 ? 25.943 8.843 28.829 1.00 16.91 633 SER A O 1
ATOM 637 N N . GLY A 1 94 ? 27.183 10.720 28.834 1.00 16.92 634 GLY A N 1
ATOM 638 C CA . GLY A 1 94 ? 28.291 10.098 29.538 1.00 17.46 634 GLY A CA 1
ATOM 639 C C . GLY A 1 94 ? 28.810 8.916 28.749 1.00 18.07 634 GLY A C 1
ATOM 640 O O . GLY A 1 94 ? 29.097 9.051 27.571 1.00 19.12 634 GLY A O 1
ATOM 641 N N . THR A 1 95 ? 28.877 7.754 29.402 1.00 19.08 635 THR A N 1
ATOM 642 C CA . THR A 1 95 ? 29.402 6.535 28.787 1.00 19.52 635 THR A CA 1
ATOM 643 C C . THR A 1 95 ? 28.341 5.737 28.041 1.00 19.49 635 THR A C 1
ATOM 644 O O . THR A 1 95 ? 28.656 4.697 27.444 1.00 21.89 635 THR A O 1
ATOM 648 N N . LYS A 1 96 ? 27.096 6.209 28.063 1.00 18.17 636 LYS A N 1
ATOM 649 C CA . LYS A 1 96 ? 25.964 5.442 27.519 1.00 17.53 636 LYS A CA 1
ATOM 650 C C . LYS A 1 96 ? 25.564 5.985 26.167 1.00 18.26 636 LYS A C 1
ATOM 651 O O . LYS A 1 96 ? 25.629 7.193 25.941 1.00 16.47 636 LYS A O 1
ATOM 657 N N . GLU A 1 97 ? 25.175 5.098 25.258 1.00 19.21 637 GLU A N 1
ATOM 658 C CA . GLU A 1 97 ? 24.707 5.514 23.934 1.00 19.83 637 GLU A CA 1
ATOM 659 C C . GLU A 1 97 ? 23.672 4.578 23.347 1.00 18.50 637 GLU A C 1
ATOM 660 O O . GLU A 1 97 ? 23.684 3.373 23.612 1.00 20.88 637 GLU A O 1
ATOM 666 N N . VAL A 1 98 ? 22.771 5.148 22.551 1.00 16.29 638 VAL A N 1
ATOM 667 C CA A VAL A 1 98 ? 21.862 4.372 21.706 0.50 16.01 638 VAL A CA 1
ATOM 668 C CA B VAL A 1 98 ? 21.862 4.369 21.708 0.50 15.94 638 VAL A CA 1
ATOM 669 C C . VAL A 1 98 ? 21.926 4.886 20.272 1.00 16.06 638 VAL A C 1
ATOM 670 O O . VAL A 1 98 ? 21.865 6.104 20.041 1.00 15.48 638 VAL A O 1
ATOM 677 N N . LYS A 1 99 ? 22.084 3.968 19.308 1.00 15.34 639 LYS A N 1
ATOM 678 C CA . LYS A 1 99 ? 22.062 4.298 17.885 1.00 16.67 639 LYS A CA 1
ATOM 679 C C . LYS A 1 99 ? 20.711 3.890 17.301 1.00 16.60 639 LYS A C 1
ATOM 680 O O . LYS A 1 99 ? 20.362 2.702 17.312 1.00 16.26 639 LYS A O 1
ATOM 686 N N . VAL A 1 100 ? 19.953 4.872 16.813 1.00 15.87 640 VAL A N 1
ATOM 687 C CA . VAL A 1 100 ? 18.578 4.657 16.329 1.00 16.26 640 VAL A CA 1
ATOM 688 C C . VAL A 1 100 ? 18.615 4.706 14.802 1.00 16.84 640 VAL A C 1
ATOM 689 O O . VAL A 1 100 ? 19.067 5.712 14.231 1.00 16.73 640 VAL A O 1
ATOM 693 N N . PRO A 1 101 ? 18.174 3.628 14.128 1.00 17.21 641 PRO A N 1
ATOM 694 C CA . PRO A 1 101 ? 18.112 3.605 12.679 1.00 17.50 641 PRO A CA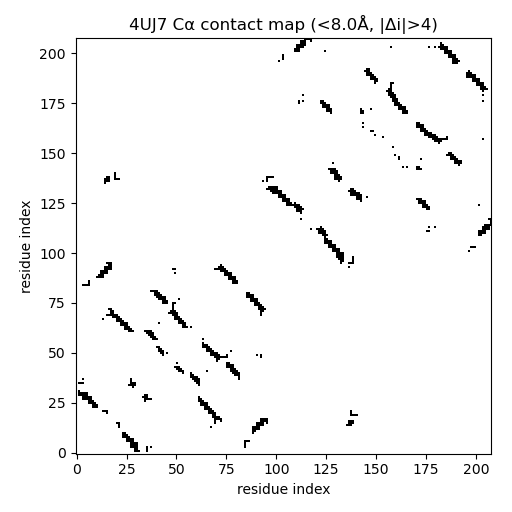 1
ATOM 695 C C . PRO A 1 101 ? 17.235 4.718 12.113 1.00 17.29 641 PRO A C 1
ATOM 696 O O . PRO A 1 101 ? 16.240 5.100 12.737 1.00 17.41 641 PRO A O 1
ATOM 700 N N . VAL A 1 102 ? 17.640 5.252 10.956 1.00 17.72 642 VAL A N 1
ATOM 701 C CA . VAL A 1 102 ? 16.851 6.235 10.202 1.00 18.47 642 VAL A CA 1
ATOM 702 C C . VAL A 1 102 ? 16.805 5.857 8.730 1.00 19.26 642 VAL A C 1
ATOM 703 O O . VAL A 1 102 ? 17.844 5.596 8.133 1.00 20.15 642 VAL A O 1
ATOM 707 N N . ASN A 1 103 ? 15.600 5.838 8.165 1.00 19.81 643 ASN A N 1
ATOM 708 C CA A ASN A 1 103 ? 15.422 5.612 6.739 0.50 20.47 643 ASN A CA 1
ATOM 709 C CA B ASN A 1 103 ? 15.388 5.600 6.738 0.50 20.45 643 ASN A CA 1
ATOM 710 C C . ASN A 1 103 ? 14.605 6.754 6.138 1.00 20.55 643 ASN A C 1
ATOM 711 O O . ASN A 1 103 ? 13.483 7.057 6.593 1.00 20.17 643 ASN A O 1
ATOM 720 N N . VAL A 1 104 ? 15.189 7.407 5.134 1.00 20.74 644 VAL A N 1
ATOM 721 C CA . VAL A 1 104 ? 14.532 8.494 4.418 1.00 20.42 644 VAL A CA 1
ATOM 722 C C . VAL A 1 104 ? 14.165 7.971 3.043 1.00 21.62 644 VAL A C 1
ATOM 723 O O . VAL A 1 104 ? 15.022 7.479 2.317 1.00 22.67 644 VAL A O 1
ATOM 727 N N . VAL A 1 105 ? 12.883 8.049 2.715 1.00 22.01 645 VAL A N 1
ATOM 728 C CA . VAL A 1 105 ? 12.357 7.438 1.489 1.00 22.78 645 VAL A CA 1
ATOM 729 C C . VAL A 1 105 ? 11.686 8.477 0.594 1.00 23.15 645 VAL A C 1
ATOM 730 O O . VAL A 1 105 ? 11.486 9.626 0.992 1.00 22.53 645 VAL A O 1
ATOM 734 N N . ALA A 1 106 ? 11.345 8.073 -0.627 1.00 23.52 646 ALA A N 1
ATOM 735 C CA . ALA A 1 106 ? 10.571 8.913 -1.512 1.00 23.63 646 ALA A CA 1
ATOM 736 C C . ALA A 1 106 ? 9.180 9.134 -0.931 1.00 23.72 646 ALA A C 1
ATOM 737 O O . ALA A 1 106 ? 8.670 10.261 -0.921 1.00 23.70 646 ALA A O 1
ATOM 739 N N . GLY A 1 107 ? 8.586 8.056 -0.428 1.00 23.48 647 GLY A N 1
ATOM 740 C CA . GLY A 1 107 ? 7.247 8.106 0.152 1.00 23.30 647 GLY A CA 1
ATOM 741 C C . GLY A 1 107 ? 6.154 7.723 -0.826 1.00 25.03 647 GLY A C 1
ATOM 742 O O . GLY A 1 107 ? 6.051 8.297 -1.915 1.00 24.84 647 GLY A O 1
ATOM 743 N N . GLY A 1 108 ? 5.338 6.748 -0.430 1.00 23.47 648 GLY A N 1
ATOM 744 C CA . GLY A 1 108 ? 4.196 6.320 -1.234 1.00 24.43 648 GLY A CA 1
ATOM 745 C C . GLY A 1 108 ? 2.918 7.069 -0.908 1.00 24.38 648 GLY A C 1
ATOM 746 O O . GLY A 1 108 ? 2.927 7.983 -0.088 1.00 23.29 648 GLY A O 1
ATOM 747 N N . PRO A 1 109 ? 1.792 6.679 -1.539 1.00 24.71 649 PRO A N 1
ATOM 748 C CA . PRO A 1 109 ? 0.515 7.336 -1.264 1.00 24.95 649 PRO A CA 1
ATOM 749 C C . PRO A 1 109 ? 0.042 7.064 0.169 1.00 23.05 649 PRO A C 1
ATOM 750 O O . PRO A 1 109 ? 0.467 6.082 0.781 1.00 24.30 649 PRO A O 1
ATOM 754 N N . VAL A 1 110 ? -0.834 7.916 0.686 1.00 23.48 650 VAL A N 1
ATOM 755 C CA . VAL A 1 110 ? -1.339 7.752 2.054 1.00 25.69 650 VAL A CA 1
ATOM 756 C C . VAL A 1 110 ? -2.126 6.452 2.214 1.00 24.95 650 VAL A C 1
ATOM 757 O O . VAL A 1 110 ? -3.015 6.152 1.404 1.00 26.95 650 VAL A O 1
ATOM 761 N N . ALA A 1 111 ? -1.786 5.684 3.254 1.00 24.22 651 ALA A N 1
ATOM 762 C CA . ALA A 1 111 ? -2.496 4.441 3.585 1.00 24.33 651 ALA A CA 1
ATOM 763 C C . ALA A 1 111 ? -3.371 4.635 4.817 1.00 24.79 651 ALA A C 1
ATOM 764 O O . ALA A 1 111 ? -4.539 4.255 4.818 1.00 24.53 651 ALA A O 1
ATOM 766 N N . ASN A 1 112 ? -2.807 5.234 5.869 1.00 23.85 652 ASN A N 1
ATOM 767 C CA . ASN A 1 112 ? -3.583 5.598 7.055 1.00 22.97 652 ASN A CA 1
ATOM 768 C C . ASN A 1 112 ? -3.016 6.822 7.783 1.00 23.01 652 ASN A C 1
ATOM 769 O O . ASN A 1 112 ? -2.081 7.463 7.292 1.00 21.81 652 ASN A O 1
ATOM 774 N N . TYR A 1 113 ? -3.587 7.128 8.943 1.00 22.43 653 TYR A N 1
ATOM 775 C CA . TYR A 1 113 ? -3.244 8.344 9.683 1.00 22.51 653 TYR A CA 1
ATOM 776 C C . TYR A 1 113 ? -2.860 7.981 11.096 1.00 23.56 653 TYR A C 1
ATOM 777 O O . TYR A 1 113 ? -3.326 6.975 11.628 1.00 23.66 653 TYR A O 1
ATOM 786 N N . GLN A 1 114 ? -1.983 8.792 11.681 1.00 20.71 654 GLN A N 1
ATOM 787 C CA . GLN A 1 114 ? -1.595 8.634 13.073 1.00 21.15 654 GLN A CA 1
ATOM 788 C C . GLN A 1 114 ? -1.868 9.939 13.792 1.00 20.07 654 GLN A C 1
ATOM 789 O O . GLN A 1 114 ? -1.421 11.009 13.360 1.00 19.66 654 GLN A O 1
ATOM 795 N N . ILE A 1 115 ? -2.613 9.818 14.893 1.00 20.71 655 ILE A N 1
ATOM 796 C CA . ILE A 1 115 ? -2.874 10.916 15.799 1.00 20.69 655 ILE A CA 1
ATOM 797 C C . I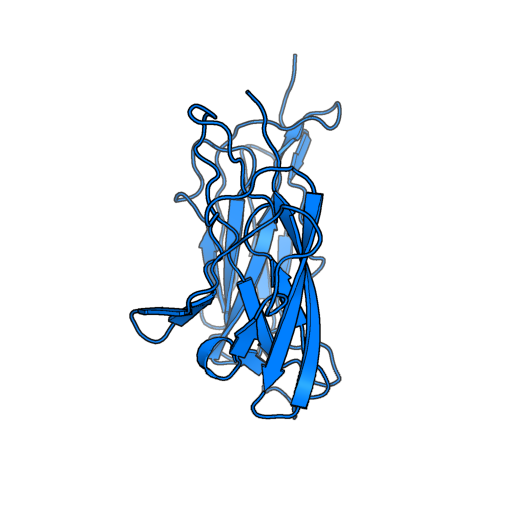LE A 1 115 ? -1.835 10.823 16.910 1.00 20.51 655 ILE A C 1
ATOM 798 O O . ILE A 1 115 ? -1.802 9.863 17.691 1.00 22.13 655 ILE A O 1
ATOM 803 N N . LYS A 1 116 ? -0.957 11.816 16.945 1.00 19.79 656 LYS A N 1
ATOM 804 C CA . LYS A 1 116 ? 0.200 11.785 17.812 1.00 19.81 656 LYS A CA 1
ATOM 805 C C . LYS A 1 116 ? 0.077 12.754 18.998 1.00 18.20 656 LYS A C 1
ATOM 806 O O . LYS A 1 116 ? -0.155 13.947 18.803 1.00 17.81 656 LYS A O 1
ATOM 812 N N . VAL A 1 117 ? 0.259 12.235 20.211 1.00 17.66 657 VAL A N 1
ATOM 813 C CA . VAL A 1 117 ? 0.308 13.066 21.429 1.00 17.06 657 VAL A CA 1
ATOM 814 C C . VAL A 1 117 ? 1.765 13.407 21.707 1.00 16.93 657 VAL A C 1
ATOM 815 O O . VAL A 1 117 ? 2.580 12.505 21.973 1.00 17.80 657 VAL A O 1
ATOM 819 N N . LEU A 1 118 ? 2.095 14.695 21.649 1.00 15.95 658 LEU A N 1
ATOM 820 C CA . LEU A 1 118 ? 3.499 15.132 21.775 1.00 17.35 658 LEU A CA 1
ATOM 821 C C . LEU A 1 118 ? 3.975 15.241 23.220 1.00 17.45 658 LEU A C 1
ATOM 822 O O . LEU A 1 118 ? 5.158 15.027 23.510 1.00 18.00 658 LEU A O 1
ATOM 827 N N . ASP A 1 119 ? 3.061 15.585 24.116 1.00 17.05 659 ASP A N 1
ATOM 828 C CA . ASP A 1 119 ? 3.372 15.751 25.536 1.00 16.77 659 ASP A CA 1
ATOM 829 C C . ASP A 1 119 ? 2.944 14.506 26.322 1.00 16.69 659 ASP A C 1
ATOM 830 O O . ASP A 1 119 ? 3.003 13.390 25.796 1.00 17.85 659 ASP A O 1
ATOM 835 N N . ASP A 1 120 ? 2.515 14.691 27.573 1.00 17.80 660 ASP A N 1
ATOM 836 C CA . ASP A 1 120 ? 2.025 13.575 28.398 1.00 17.74 660 ASP A CA 1
ATOM 837 C C . ASP A 1 120 ? 0.549 13.208 28.186 1.00 17.42 660 ASP A C 1
ATOM 838 O O . ASP A 1 120 ? 0.078 12.232 28.747 1.00 18.05 660 ASP A O 1
ATOM 843 N N . GLY A 1 121 ? -0.172 13.986 27.377 1.00 16.59 661 GLY A N 1
ATOM 844 C CA . GLY A 1 121 ? -1.604 13.722 27.156 1.00 16.39 661 GLY A CA 1
ATOM 845 C C . GLY A 1 121 ? -2.510 14.153 28.302 1.00 16.02 661 GLY A C 1
ATOM 846 O O . GLY A 1 121 ? -3.701 13.820 28.315 1.00 15.92 661 GLY A O 1
ATOM 847 N N A LYS A 1 122 ? -1.940 14.888 29.252 0.50 15.85 662 LYS A N 1
ATOM 848 N N B LYS A 1 122 ? -1.945 14.879 29.259 0.50 15.94 662 LYS A N 1
ATOM 849 C CA A LYS A 1 122 ? -2.636 15.321 30.454 0.50 16.04 662 LYS A CA 1
ATOM 850 C CA B LYS A 1 122 ? -2.663 15.305 30.446 0.50 16.20 662 LYS A CA 1
ATOM 851 C C A LYS A 1 122 ? -2.653 16.840 30.587 0.50 14.96 662 LYS A C 1
ATOM 852 C C B LYS A 1 122 ? -2.648 16.826 30.608 0.50 15.06 662 LYS A C 1
ATOM 853 O O A LYS A 1 122 ? -1.703 17.518 30.182 0.50 15.08 662 LYS A O 1
ATOM 854 O O B LYS A 1 122 ? -1.679 17.493 30.226 0.50 15.13 662 LYS A O 1
ATOM 865 N N . ILE A 1 123 ? -3.736 17.347 31.184 1.00 15.21 663 ILE A N 1
ATOM 866 C CA . ILE A 1 123 ? -3.877 18.753 31.578 1.00 14.83 663 ILE A CA 1
ATOM 867 C C . ILE A 1 123 ? -4.166 18.738 33.082 1.00 14.91 663 ILE A C 1
ATOM 868 O O . ILE A 1 123 ? -5.123 18.102 33.538 1.00 15.10 663 ILE A O 1
ATOM 873 N N . ASP A 1 124 ? -3.333 19.436 33.851 1.00 14.90 664 ASP A N 1
ATOM 874 C CA . ASP A 1 124 ? -3.429 19.420 35.314 1.00 16.14 664 ASP A CA 1
ATOM 875 C C . ASP A 1 124 ? -4.156 20.683 35.779 1.00 16.84 664 ASP A C 1
ATOM 876 O O . ASP A 1 124 ? -3.579 21.784 35.735 1.00 16.05 664 ASP A O 1
ATOM 881 N N . LYS A 1 125 ? -5.417 20.526 36.182 1.00 16.71 665 LYS A N 1
ATOM 882 C CA . LYS A 1 125 ? -6.226 21.687 36.579 1.00 18.29 665 LYS A CA 1
ATOM 883 C C . LYS A 1 125 ? -5.911 22.218 37.977 1.00 19.23 665 LYS A C 1
ATOM 884 O O . LYS A 1 125 ? -6.589 23.137 38.455 1.00 19.96 665 LYS A O 1
ATOM 890 N N . SER A 1 126 ? -4.900 21.648 38.632 1.00 20.06 666 SER A N 1
ATOM 891 C CA A SER A 1 126 ? -4.328 22.237 39.849 0.50 19.82 666 SER A CA 1
ATOM 892 C CA B SER A 1 126 ? -4.381 22.246 39.852 0.50 21.00 666 SER A CA 1
ATOM 893 C C . SER A 1 126 ? -3.847 23.644 39.544 1.00 21.27 666 SER A C 1
ATOM 894 O O . SER A 1 126 ? -3.428 23.933 38.412 1.00 20.99 666 SER A O 1
ATOM 899 N N . ALA A 1 127 ? -3.885 24.512 40.551 1.00 21.38 667 ALA A N 1
ATOM 900 C CA . ALA A 1 127 ? -3.405 25.876 40.407 1.00 22.61 667 ALA A CA 1
ATOM 901 C C . ALA A 1 127 ? -1.881 26.007 40.550 1.00 23.70 667 ALA A C 1
ATOM 902 O O . ALA A 1 127 ? -1.308 27.023 40.158 1.00 24.86 667 ALA A O 1
ATOM 904 N N . THR A 1 128 ? -1.211 24.976 41.074 1.00 24.37 668 THR A N 1
ATOM 905 C CA . THR A 1 128 ? 0.208 25.138 41.440 1.00 25.56 668 THR A CA 1
ATOM 906 C C . THR A 1 128 ? 1.208 24.044 41.034 1.00 25.85 668 THR A C 1
ATOM 907 O O . THR A 1 128 ? 2.331 24.024 41.566 1.00 26.63 668 THR A O 1
ATOM 911 N N . GLU A 1 129 ? 0.850 23.147 40.121 1.00 25.01 669 GLU A N 1
ATOM 912 C CA . GLU A 1 129 ? 1.804 22.071 39.781 1.00 24.01 669 GLU A CA 1
ATOM 913 C C . GLU A 1 129 ? 3.105 22.627 39.195 1.00 25.70 669 GLU A C 1
ATOM 914 O O . GLU A 1 129 ? 3.109 23.660 38.529 1.00 26.11 669 GLU A O 1
ATOM 920 N N . SER A 1 130 ? 4.216 21.966 39.511 1.00 25.86 670 SER A N 1
ATOM 921 C CA . SER A 1 130 ? 5.527 22.347 39.003 1.00 27.38 670 SER A CA 1
ATOM 922 C C . SER A 1 130 ? 6.222 21.087 38.487 1.00 28.46 670 SER A C 1
ATOM 923 O O . SER A 1 130 ? 6.410 20.130 39.247 1.00 30.27 670 SER A O 1
ATOM 926 N N . PRO A 1 131 ? 6.584 21.058 37.192 1.00 27.11 671 PRO A N 1
ATOM 927 C CA . PRO A 1 131 ? 6.428 22.110 36.186 1.00 25.28 671 PRO A CA 1
ATOM 928 C C . PRO A 1 131 ? 4.959 22.303 35.803 1.00 23.77 671 PRO A C 1
ATOM 929 O O . PRO A 1 131 ? 4.156 21.392 35.983 1.00 23.52 671 PRO A O 1
ATOM 933 N N . ALA A 1 132 ? 4.623 23.484 35.291 1.00 22.55 672 ALA A N 1
ATOM 934 C CA . ALA A 1 132 ? 3.258 23.731 34.800 1.00 21.10 672 ALA A CA 1
ATOM 935 C C . ALA A 1 132 ? 2.894 22.702 33.725 1.00 20.34 672 ALA A C 1
ATOM 936 O O . ALA A 1 132 ? 3.715 22.363 32.885 1.00 19.32 672 ALA A O 1
ATOM 938 N N . ASN A 1 133 ? 1.655 22.209 33.758 1.00 18.07 673 ASN A N 1
ATOM 939 C CA . ASN A 1 133 ? 1.225 21.147 32.859 1.00 17.26 673 ASN A CA 1
ATOM 940 C C . ASN A 1 133 ? -0.190 21.439 32.388 1.00 15.73 673 ASN A C 1
ATOM 941 O O . ASN A 1 133 ? -1.153 20.751 32.750 1.00 16.46 673 ASN A O 1
ATOM 946 N N . ASN A 1 134 ? -0.311 22.482 31.572 1.00 16.44 674 ASN A N 1
ATOM 947 C CA . ASN A 1 134 ? -1.630 23.048 31.290 1.00 15.28 674 ASN A CA 1
ATOM 948 C C . ASN A 1 134 ? -2.143 22.840 29.877 1.00 15.73 674 ASN A C 1
ATOM 949 O O . ASN A 1 134 ? -3.143 23.443 29.463 1.00 15.89 674 ASN A O 1
ATOM 954 N N . ASP A 1 135 ? -1.487 21.967 29.131 1.00 14.78 675 ASP A N 1
ATOM 955 C CA . ASP A 1 135 ? -1.987 21.657 27.801 1.00 15.61 675 ASP A CA 1
ATOM 956 C C . ASP A 1 135 ? -1.751 20.226 27.368 1.00 15.30 675 ASP A C 1
ATOM 957 O O . ASP A 1 135 ? -1.083 19.452 28.070 1.00 15.74 675 ASP A O 1
ATOM 962 N N . VAL A 1 136 ? -2.358 19.885 26.234 1.00 14.45 676 VAL A N 1
ATOM 963 C CA . VAL A 1 136 ? -1.966 18.732 25.437 1.00 14.78 676 VAL A CA 1
ATOM 964 C C . VAL A 1 136 ? -1.645 19.282 24.065 1.00 15.13 676 VAL A C 1
ATOM 965 O O . VAL A 1 136 ? -2.265 20.241 23.608 1.00 14.44 676 VAL A O 1
ATOM 969 N N A GLN A 1 137 ? -0.654 18.679 23.418 0.50 15.11 677 GLN A N 1
ATOM 970 N N B GLN A 1 137 ? -0.650 18.687 23.411 0.50 14.96 677 GLN A N 1
ATOM 971 C CA A GLN A 1 137 ? -0.259 19.065 22.077 0.50 15.27 677 GLN A CA 1
ATOM 972 C CA B GLN A 1 137 ? -0.225 19.102 22.077 0.50 15.03 677 GLN A CA 1
ATOM 973 C C A GLN A 1 137 ? -0.382 17.883 21.144 0.50 15.01 677 GLN A C 1
ATOM 974 C C B GLN A 1 137 ? -0.337 17.914 21.125 0.50 14.82 677 GLN A C 1
ATOM 975 O O A GLN A 1 137 ? 0.145 16.803 21.432 0.50 15.22 677 GLN A O 1
ATOM 976 O O B GLN A 1 137 ? 0.230 16.854 21.394 0.50 15.04 677 GLN A O 1
ATOM 987 N N . LEU A 1 138 ? -1.078 18.093 20.029 1.00 14.56 678 LEU A N 1
ATOM 988 C CA . LEU A 1 138 ? -1.357 17.023 19.059 1.00 14.39 678 LEU A CA 1
ATOM 989 C C . LEU A 1 138 ? -0.866 17.357 17.662 1.00 14.41 678 LEU A C 1
ATOM 990 O O . LEU A 1 138 ? -0.920 18.512 17.230 1.00 14.18 678 LEU A O 1
ATOM 995 N N . LYS A 1 139 ? -0.379 16.333 16.960 1.00 14.95 679 LYS A N 1
ATOM 996 C CA . LYS A 1 139 ? -0.200 16.421 15.514 1.00 16.03 679 LYS A CA 1
ATOM 997 C C . LYS A 1 139 ? -0.933 15.250 14.859 1.00 15.84 679 LYS A C 1
ATOM 998 O O . LYS A 1 139 ? -1.200 14.232 15.500 1.00 16.52 679 LYS A O 1
ATOM 1004 N N . VAL A 1 140 ? -1.284 15.428 13.593 1.00 16.89 680 VAL A N 1
ATOM 1005 C CA . VAL A 1 140 ? -1.858 14.339 12.812 1.00 17.46 680 VAL A CA 1
ATOM 1006 C C . VAL A 1 140 ? -0.986 14.114 11.577 1.00 17.57 680 VAL A C 1
ATOM 1007 O O . VAL A 1 140 ? -0.764 15.043 10.806 1.00 17.66 680 VAL A O 1
ATOM 1011 N N . TYR A 1 141 ? -0.470 12.888 11.433 1.00 17.73 681 TYR A N 1
ATOM 1012 C CA . TYR A 1 141 ? 0.371 12.514 10.287 1.00 18.99 681 TYR A CA 1
ATOM 1013 C C . TYR A 1 141 ? -0.341 11.636 9.279 1.00 19.33 681 TYR A C 1
ATOM 1014 O O . TYR A 1 141 ? -1.149 10.773 9.640 1.00 19.57 681 TYR A O 1
ATOM 1023 N N . ALA A 1 142 ? -0.003 11.853 8.012 1.00 18.54 682 ALA A N 1
ATOM 1024 C CA . ALA A 1 142 ? -0.318 10.900 6.952 1.00 18.37 682 ALA A CA 1
ATOM 1025 C C . ALA A 1 142 ? 0.837 9.886 6.791 1.00 17.98 682 ALA A C 1
ATOM 1026 O O . ALA A 1 142 ? 2.017 10.261 6.779 1.00 17.80 682 ALA A O 1
ATOM 1028 N N . VAL A 1 143 ? 0.484 8.610 6.653 1.00 18.08 683 VAL A N 1
ATOM 1029 C CA A VAL A 1 143 ? 1.444 7.508 6.677 0.50 17.69 683 VAL A CA 1
ATOM 1030 C CA B VAL A 1 143 ? 1.478 7.535 6.646 0.50 18.68 683 VAL A CA 1
ATOM 1031 C C . VAL A 1 143 ? 1.228 6.605 5.459 1.00 18.57 683 VAL A C 1
ATOM 1032 O O . VAL A 1 143 ? 0.096 6.214 5.191 1.00 19.75 683 VAL A O 1
ATOM 1039 N N . ASP A 1 144 ? 2.300 6.270 4.736 1.00 18.36 684 ASP A N 1
ATOM 1040 C CA . ASP A 1 144 ? 2.145 5.373 3.579 1.00 19.17 684 ASP A CA 1
ATOM 1041 C C . ASP A 1 144 ? 2.039 3.910 4.011 1.00 21.05 684 ASP A C 1
ATOM 1042 O O . ASP A 1 144 ? 2.103 3.599 5.201 1.00 21.35 684 ASP A O 1
ATOM 1047 N N . ALA A 1 145 ? 1.866 3.008 3.043 1.00 21.32 685 ALA A N 1
ATOM 1048 C CA . ALA A 1 145 ? 1.599 1.597 3.345 1.00 24.06 685 ALA A CA 1
ATOM 1049 C C . ALA A 1 145 ? 2.727 0.920 4.113 1.00 24.50 685 ALA A C 1
ATOM 1050 O O . ALA A 1 145 ? 2.479 -0.045 4.843 1.00 27.47 685 ALA A O 1
ATOM 1052 N N . ASN A 1 146 ? 3.951 1.432 3.955 1.00 24.42 686 ASN A N 1
ATOM 1053 C CA . ASN A 1 146 ? 5.148 0.886 4.607 1.00 25.27 686 ASN A CA 1
ATOM 1054 C C . ASN A 1 146 ? 5.458 1.530 5.965 1.00 24.10 686 ASN A C 1
ATOM 1055 O O . ASN A 1 146 ? 6.467 1.206 6.600 1.00 25.13 686 ASN A O 1
ATOM 1060 N N . GLY A 1 147 ? 4.575 2.421 6.408 1.00 22.48 687 GLY A N 1
ATOM 1061 C CA . GLY A 1 147 ? 4.722 3.040 7.728 1.00 21.65 687 GLY A CA 1
ATOM 1062 C C . GLY A 1 147 ? 5.562 4.304 7.740 1.00 20.69 687 GLY A C 1
ATOM 1063 O O . GLY A 1 147 ? 5.948 4.793 8.811 1.00 21.54 687 GLY A O 1
ATOM 1064 N N . ASN A 1 148 ? 5.863 4.842 6.559 1.00 20.21 688 ASN A N 1
ATOM 1065 C CA . ASN A 1 148 ? 6.617 6.098 6.490 1.00 19.73 688 ASN A CA 1
ATOM 1066 C C . ASN A 1 148 ? 5.738 7.322 6.623 1.00 17.95 688 ASN A C 1
ATOM 1067 O O . ASN A 1 148 ? 4.656 7.385 6.046 1.00 17.71 688 ASN A O 1
ATOM 1072 N N . ILE A 1 149 ? 6.194 8.300 7.398 1.00 17.92 689 ILE A N 1
ATOM 1073 C CA A ILE A 1 149 ? 5.459 9.553 7.501 0.50 17.20 689 ILE A CA 1
ATOM 1074 C CA B ILE A 1 149 ? 5.505 9.571 7.519 0.50 17.34 689 ILE A CA 1
ATOM 1075 C C . ILE A 1 149 ? 5.661 10.331 6.203 1.00 17.30 689 ILE A C 1
ATOM 1076 O O . ILE A 1 149 ? 6.788 10.691 5.835 1.00 18.23 689 ILE A O 1
ATOM 1085 N N . VAL A 1 150 ? 4.555 10.558 5.506 1.00 17.09 690 VAL A N 1
ATOM 1086 C CA . VAL A 1 150 ? 4.595 11.248 4.212 1.00 17.21 690 VAL A CA 1
ATOM 1087 C C . VAL A 1 150 ? 3.987 12.651 4.256 1.00 18.32 690 VAL A C 1
ATOM 1088 O O . VAL A 1 150 ? 4.145 13.418 3.321 1.00 19.95 690 VAL A O 1
ATOM 1092 N N . GLY A 1 151 ? 3.310 13.008 5.345 1.00 17.52 691 GLY A N 1
ATOM 1093 C CA . GLY A 1 151 ? 2.810 14.379 5.476 1.00 18.63 691 GLY A CA 1
ATOM 1094 C C . GLY A 1 151 ? 2.373 14.680 6.894 1.00 18.97 691 GLY A C 1
ATOM 1095 O O . GLY A 1 151 ? 1.961 13.779 7.620 1.00 21.23 691 GLY A O 1
ATOM 1096 N N . ASP A 1 152 ? 2.493 15.948 7.289 1.00 20.16 692 ASP A N 1
ATOM 1097 C CA . ASP A 1 152 ? 1.916 16.444 8.529 1.00 19.54 692 ASP A CA 1
ATOM 1098 C C . ASP A 1 152 ? 0.662 17.229 8.150 1.00 20.25 692 ASP A C 1
ATOM 1099 O O . ASP A 1 152 ? 0.743 18.306 7.567 1.00 19.86 692 ASP A O 1
ATOM 1104 N N . ILE A 1 153 ? -0.503 16.664 8.470 1.00 19.09 693 ILE A N 1
ATOM 1105 C CA . ILE A 1 153 ? -1.786 17.197 8.038 1.00 19.44 693 ILE A CA 1
ATOM 1106 C C . ILE A 1 153 ? -2.538 17.888 9.168 1.00 18.89 693 ILE A C 1
ATOM 1107 O O . ILE A 1 153 ? -3.746 18.129 9.071 1.00 20.24 693 ILE A O 1
ATOM 1112 N N . THR A 1 154 ? -1.815 18.252 10.224 1.00 17.89 694 THR A N 1
ATOM 1113 C CA . THR A 1 154 ? -2.430 18.896 11.398 1.00 17.66 694 THR A CA 1
ATOM 1114 C C . THR A 1 154 ? -3.249 20.126 11.050 1.00 18.78 694 THR A C 1
ATOM 1115 O O . THR A 1 154 ? -4.305 20.348 11.644 1.00 18.63 694 THR A O 1
ATOM 1119 N N . ASN A 1 155 ? -2.768 20.921 10.097 1.00 19.39 695 ASN A N 1
ATOM 1120 C CA . ASN A 1 155 ? -3.480 22.119 9.692 1.00 21.49 695 ASN A CA 1
ATOM 1121 C C . ASN A 1 155 ? -4.753 21.837 8.880 1.00 20.82 695 ASN A C 1
ATOM 1122 O O . ASN A 1 155 ? -5.637 22.689 8.793 1.00 22.27 695 ASN A O 1
ATOM 1127 N N . ASP A 1 156 ? -4.840 20.639 8.311 1.00 20.76 696 ASP A N 1
ATOM 1128 C CA . ASP A 1 156 ? -5.947 20.276 7.414 1.00 21.96 696 ASP A CA 1
ATOM 1129 C C . ASP A 1 156 ? -7.145 19.693 8.150 1.00 21.86 696 ASP A C 1
ATOM 1130 O O . ASP A 1 156 ? -8.266 19.670 7.622 1.00 22.71 696 ASP A O 1
ATOM 1135 N N . VAL A 1 157 ? -6.907 19.204 9.364 1.00 20.12 697 VAL A N 1
ATOM 1136 C CA . VAL A 1 157 ? -7.925 18.490 10.122 1.00 20.03 697 VAL A CA 1
ATOM 1137 C C . VAL A 1 157 ? -8.689 19.459 11.016 1.00 18.94 697 VAL A C 1
ATOM 1138 O O . VAL A 1 157 ? -8.255 20.593 11.239 1.00 19.21 697 VAL A O 1
ATOM 1142 N N . THR A 1 158 ? -9.840 19.009 11.509 1.00 19.75 698 THR A N 1
ATOM 1143 C CA . THR A 1 158 ? -10.555 19.707 12.563 1.00 19.89 698 THR A CA 1
ATOM 1144 C C . THR A 1 158 ? -10.672 18.749 13.756 1.00 19.22 698 THR A C 1
ATOM 1145 O O . THR A 1 158 ? -10.961 17.564 13.574 1.00 20.29 698 THR A O 1
ATOM 1149 N N . ILE A 1 159 ? -10.387 19.252 14.961 1.00 17.84 699 ILE A N 1
ATOM 1150 C CA . ILE A 1 159 ? -10.456 18.439 16.188 1.00 17.99 699 ILE A CA 1
ATOM 1151 C C . ILE A 1 159 ? -11.466 19.074 17.144 1.00 18.55 699 ILE A C 1
ATOM 1152 O O . ILE A 1 159 ? -11.373 20.259 17.469 1.00 19.59 699 ILE A O 1
ATOM 1157 N N . THR A 1 160 ? -12.433 18.268 17.583 1.00 17.93 700 THR A N 1
ATOM 1158 C CA . THR A 1 160 ? -13.525 18.744 18.429 1.00 18.62 700 THR A CA 1
ATOM 1159 C C . THR A 1 160 ? -13.797 17.791 19.588 1.00 17.47 700 THR A C 1
ATOM 1160 O O . THR A 1 160 ? -13.488 16.599 19.519 1.00 18.39 700 THR A O 1
ATOM 1164 N N . SER A 1 161 ? -14.383 18.333 20.649 1.00 18.13 701 SER A N 1
ATOM 1165 C CA . SER A 1 161 ? -14.932 17.527 21.732 1.00 17.67 701 SER A CA 1
ATOM 1166 C C . SER A 1 161 ? -16.451 17.564 21.632 1.00 17.99 701 SER A C 1
ATOM 1167 O O . SER A 1 161 ? -17.008 18.297 20.810 1.00 18.44 701 SER A O 1
ATOM 1170 N N . GLU A 1 162 ? -17.120 16.819 22.511 1.00 17.48 702 GLU A N 1
ATOM 1171 C CA . GLU A 1 162 ? -18.584 16.807 22.526 1.00 16.08 702 GLU A CA 1
ATOM 1172 C C . GLU A 1 162 ? -19.174 18.228 22.575 1.00 16.51 702 GLU A C 1
ATOM 1173 O O . GLU A 1 162 ? -18.663 19.107 23.277 1.00 17.21 702 GLU A O 1
ATOM 1179 N N . ALA A 1 163 ? -20.234 18.447 21.807 1.00 17.46 703 ALA A N 1
ATOM 1180 C CA . ALA A 1 163 ? -20.870 19.755 21.703 1.00 17.34 703 ALA A CA 1
ATOM 1181 C C . ALA A 1 163 ? -21.480 20.233 23.022 1.00 17.24 703 ALA A C 1
ATOM 1182 O O . ALA A 1 163 ? -21.424 21.409 23.340 1.00 19.05 703 ALA A O 1
ATOM 1184 N N . THR A 1 164 ? -22.085 19.313 23.762 1.00 15.21 704 THR A N 1
ATOM 1185 C CA . THR A 1 164 ? -22.707 19.569 25.059 1.00 14.76 704 THR A CA 1
ATOM 1186 C C . THR A 1 164 ? -21.924 18.727 26.071 1.00 13.68 704 THR A C 1
ATOM 1187 O O . THR A 1 164 ? -21.734 17.523 25.849 1.00 14.37 704 THR A O 1
ATOM 1191 N N . ASP A 1 165 ? -21.464 19.331 27.165 1.00 14.17 705 ASP A N 1
ATOM 1192 C CA . ASP A 1 165 ? -20.706 18.581 28.171 1.00 14.01 705 ASP A CA 1
ATOM 1193 C C . ASP A 1 165 ? -21.574 17.566 28.892 1.00 15.19 705 ASP A C 1
ATOM 1194 O O . ASP A 1 165 ? -22.675 17.892 29.333 1.00 15.39 705 ASP A O 1
ATOM 1199 N N . THR A 1 166 ? -21.070 16.341 29.014 1.00 14.51 706 THR A N 1
ATOM 1200 C CA . THR A 1 166 ? -21.819 15.285 29.695 1.00 14.61 706 THR A CA 1
ATOM 1201 C C . THR A 1 166 ? -21.027 14.608 30.813 1.00 15.31 706 THR A C 1
ATOM 1202 O O . THR A 1 166 ? -21.515 13.627 31.409 1.00 16.51 706 THR A O 1
ATOM 1206 N N . ASN A 1 167 ? -19.808 15.100 31.088 1.00 14.50 707 ASN A N 1
ATOM 1207 C CA . ASN A 1 167 ? -18.932 14.478 32.083 1.00 15.00 707 ASN A CA 1
ATOM 1208 C C . ASN A 1 167 ? -18.142 15.430 32.988 1.00 14.90 707 ASN A C 1
ATOM 1209 O O . ASN A 1 167 ? -17.310 14.977 33.790 1.00 16.57 707 ASN A O 1
ATOM 1214 N N . GLY A 1 168 ? -18.379 16.739 32.887 1.00 14.86 708 GLY A N 1
ATOM 1215 C CA . GLY A 1 168 ? -17.673 17.697 33.755 1.00 15.19 708 GLY A CA 1
ATOM 1216 C C . GLY A 1 168 ? -16.219 17.988 33.371 1.00 15.15 708 GLY A C 1
ATOM 1217 O O . GLY A 1 168 ? -15.506 18.684 34.102 1.00 16.33 708 GLY A O 1
ATOM 1218 N N . VAL A 1 169 ? -15.781 17.434 32.241 1.00 15.54 709 VAL A N 1
ATOM 1219 C CA . VAL A 1 169 ? -14.436 17.693 31.703 1.00 14.95 709 VAL A CA 1
ATOM 1220 C C . VAL A 1 169 ? -14.634 18.487 30.431 1.00 14.57 709 VAL A C 1
ATOM 1221 O O . VAL A 1 169 ? -15.278 18.021 29.491 1.00 14.67 709 VAL A O 1
ATOM 1225 N N . ILE A 1 170 ? -14.072 19.694 30.413 1.00 14.08 710 ILE A N 1
ATOM 1226 C CA . ILE A 1 170 ? -14.337 20.641 29.335 1.00 14.20 710 ILE A CA 1
ATOM 1227 C C . ILE A 1 170 ? -13.012 21.223 28.862 1.00 13.88 710 ILE A C 1
ATOM 1228 O O . ILE A 1 170 ? -12.249 21.799 29.672 1.00 14.23 710 ILE A O 1
ATOM 1233 N N . VAL A 1 171 ? -12.739 21.061 27.564 1.00 14.01 711 VAL A N 1
ATOM 1234 C CA . VAL A 1 171 ? -11.479 21.557 26.993 1.00 14.18 711 VAL A CA 1
ATOM 1235 C C . VAL A 1 171 ? -11.704 22.363 25.722 1.00 14.56 711 VAL A C 1
ATOM 1236 O O . VAL A 1 171 ? -12.728 22.199 25.047 1.00 16.23 711 VAL A O 1
ATOM 1240 N N . ASN A 1 172 ? -10.755 23.246 25.435 1.00 14.54 712 ASN A N 1
ATOM 1241 C CA . ASN A 1 172 ? -10.703 23.954 24.154 1.00 16.64 712 ASN A CA 1
ATOM 1242 C C . ASN A 1 172 ? -9.627 23.368 23.282 1.00 16.01 712 ASN A C 1
ATOM 1243 O O . ASN A 1 172 ? -8.594 22.939 23.786 1.00 16.06 712 ASN A O 1
ATOM 1248 N N . ALA A 1 173 ? -9.877 23.338 21.977 1.00 16.00 713 ALA A N 1
ATOM 1249 C CA . ALA A 1 173 ? -8.929 22.806 20.996 1.00 16.21 713 ALA A CA 1
ATOM 1250 C C . ALA A 1 173 ? -8.696 23.884 19.967 1.00 16.79 713 ALA A C 1
ATOM 1251 O O . ALA A 1 173 ? -9.661 24.379 19.349 1.00 18.88 713 ALA A O 1
ATOM 1253 N N . SER A 1 174 ? -7.435 24.260 19.757 1.00 16.53 714 SER A N 1
ATOM 1254 C CA A SER A 1 174 ? -7.109 25.378 18.866 0.50 17.31 714 SER A CA 1
ATOM 1255 C CA B SER A 1 174 ? -7.143 25.345 18.819 0.50 16.84 714 SER A CA 1
ATOM 1256 C C . SER A 1 174 ? -5.848 25.123 18.042 1.00 17.18 714 SER A C 1
ATOM 1257 O O . SER A 1 174 ? -4.824 24.720 18.606 1.00 17.10 714 SER A O 1
ATOM 1262 N N . LYS A 1 175 ? -5.904 25.380 16.734 1.00 16.91 715 LYS A N 1
ATOM 1263 C CA . LYS A 1 175 ? -4.718 25.270 15.877 1.00 18.59 715 LYS A CA 1
ATOM 1264 C C . LYS A 1 175 ? -3.778 26.424 16.133 1.00 18.68 715 LYS A C 1
ATOM 1265 O O . LYS A 1 175 ? -4.189 27.585 16.116 1.00 20.17 715 LYS A O 1
ATOM 1271 N N . SER A 1 176 ? -2.508 26.106 16.351 1.00 18.21 716 SER A N 1
ATOM 1272 C CA . SER A 1 176 ? -1.485 27.124 16.539 1.00 18.76 716 SER A CA 1
ATOM 1273 C C . SER A 1 176 ? -0.441 26.931 15.458 1.00 18.18 716 SER A C 1
ATOM 1274 O O . SER A 1 176 ? 0.248 25.919 15.440 1.00 18.75 716 SER A O 1
ATOM 1277 N N . THR A 1 177 ? -0.361 27.894 14.544 1.00 17.69 717 THR A N 1
ATOM 1278 C CA . THR A 1 177 ? 0.463 27.761 13.341 1.00 18.38 717 THR A CA 1
ATOM 1279 C C . THR A 1 177 ? 1.511 28.855 13.293 1.00 18.24 717 THR A C 1
ATOM 1280 O O . THR A 1 177 ? 1.191 30.037 13.428 1.00 18.79 717 THR A O 1
ATOM 1284 N N . ALA A 1 178 ? 2.763 28.452 13.109 1.00 18.94 718 ALA A N 1
ATOM 1285 C CA . ALA A 1 178 ? 3.855 29.414 12.950 1.00 20.38 718 ALA A CA 1
ATOM 1286 C C . ALA A 1 178 ? 4.895 28.832 12.037 1.00 21.73 718 ALA A C 1
ATOM 1287 O O . ALA A 1 178 ? 5.223 27.657 12.143 1.00 21.09 718 ALA A O 1
ATOM 1289 N N . ASN A 1 179 ? 5.417 29.667 11.145 1.00 23.77 719 ASN A N 1
ATOM 1290 C CA . ASN A 1 179 ? 6.512 29.262 10.255 1.00 26.05 719 ASN A CA 1
ATOM 1291 C C . ASN A 1 179 ? 6.178 27.985 9.476 1.00 26.20 719 ASN A C 1
ATOM 1292 O O . ASN A 1 179 ? 7.052 27.157 9.227 1.00 26.30 719 ASN A O 1
ATOM 1297 N N . GLY A 1 180 ? 4.906 27.831 9.114 1.00 25.22 720 GLY A N 1
ATOM 1298 C CA . GLY A 1 180 ? 4.443 26.675 8.355 1.00 25.15 720 GLY A CA 1
ATOM 1299 C C . GLY A 1 180 ? 4.200 25.400 9.147 1.00 24.35 720 GLY A C 1
ATOM 1300 O O . GLY A 1 180 ? 3.835 24.381 8.557 1.00 27.88 720 GLY A O 1
ATOM 1301 N N . ASP A 1 181 ? 4.409 25.431 10.466 1.00 22.73 721 ASP A N 1
ATOM 1302 C CA . ASP A 1 181 ? 4.185 24.250 11.321 1.00 20.80 721 ASP A CA 1
ATOM 1303 C C . ASP A 1 181 ? 2.965 24.446 12.221 1.00 18.72 721 ASP A C 1
ATOM 1304 O O . ASP A 1 181 ? 2.832 25.483 12.880 1.00 18.02 721 ASP A O 1
ATOM 1309 N N . THR A 1 182 ? 2.084 23.449 12.255 1.00 17.15 722 THR A N 1
ATOM 1310 C CA . THR A 1 182 ? 0.850 23.541 13.040 1.00 16.65 722 THR A CA 1
ATOM 1311 C C . THR A 1 182 ? 0.802 22.500 14.167 1.00 15.80 722 THR A C 1
ATOM 1312 O O . THR A 1 182 ? 1.063 21.315 13.935 1.00 16.41 722 THR A O 1
ATOM 1316 N N . VAL A 1 183 ? 0.470 22.955 15.381 1.00 15.20 723 VAL A N 1
ATOM 1317 C CA . VAL A 1 183 ? 0.187 22.050 16.512 1.00 15.16 723 VAL A CA 1
ATOM 1318 C C . VAL A 1 183 ? -1.251 22.308 16.965 1.00 14.45 723 VAL A C 1
ATOM 1319 O O . VAL A 1 183 ? -1.683 23.467 17.023 1.00 14.28 723 VAL A O 1
ATOM 1323 N N . TYR A 1 184 ? -2.005 21.248 17.277 1.00 14.83 724 TYR A N 1
ATOM 1324 C CA . TYR A 1 184 ? -3.331 21.454 17.861 1.00 15.06 724 TYR A CA 1
ATOM 1325 C C . TYR A 1 184 ? -3.162 21.470 19.386 1.00 15.23 724 TYR A C 1
ATOM 1326 O O . TYR A 1 184 ? -2.684 20.491 19.975 1.00 16.41 724 TYR A O 1
ATOM 1335 N N . VAL A 1 185 ? -3.523 22.585 20.008 1.00 14.02 725 VAL A N 1
ATOM 1336 C CA . VAL A 1 185 ? -3.259 22.806 21.428 1.00 13.69 725 VAL A CA 1
ATOM 1337 C C . VAL A 1 185 ? -4.569 22.692 22.184 1.00 14.11 725 VAL A C 1
ATOM 1338 O O . VAL A 1 185 ? -5.543 23.398 21.887 1.00 14.63 725 VAL A O 1
ATOM 1342 N N . ILE A 1 186 ? -4.573 21.794 23.164 1.00 13.49 726 ILE A N 1
ATOM 1343 C CA . ILE A 1 186 ? -5.759 21.522 23.977 1.00 13.02 726 ILE A CA 1
ATOM 1344 C C . ILE A 1 186 ? -5.539 22.124 25.371 1.00 13.45 726 ILE A C 1
ATOM 1345 O O . ILE A 1 186 ? -4.510 21.874 26.008 1.00 14.40 726 ILE A O 1
ATOM 1350 N N . THR A 1 187 ? -6.500 22.908 25.854 1.00 13.26 727 THR A N 1
ATOM 1351 C CA . THR A 1 187 ? -6.391 23.521 27.188 1.00 13.61 727 THR A CA 1
ATOM 1352 C C . THR A 1 187 ? -7.694 23.351 27.961 1.00 13.44 727 THR A C 1
ATOM 1353 O O . THR A 1 187 ? -8.748 23.101 27.368 1.00 13.39 727 THR A O 1
ATOM 1357 N N . ASP A 1 188 ? -7.620 23.471 29.284 1.00 13.75 728 ASP A N 1
ATOM 1358 C CA . ASP A 1 188 ? -8.810 23.422 30.154 1.00 14.97 728 ASP A CA 1
ATOM 1359 C C . ASP A 1 188 ? -9.713 24.611 29.835 1.00 15.14 728 ASP A C 1
ATOM 1360 O O . ASP A 1 188 ? -9.243 25.717 29.574 1.00 15.57 728 ASP A O 1
ATOM 1365 N N . ASN A 1 189 ? -11.019 24.354 29.849 1.00 14.89 729 ASN A N 1
ATOM 1366 C CA . ASN A 1 189 ? -12.034 25.405 29.737 1.00 15.98 729 ASN A CA 1
ATOM 1367 C C . ASN A 1 189 ? -13.112 25.206 30.795 1.00 16.01 729 ASN A C 1
ATOM 1368 O O . ASN A 1 189 ? -14.263 24.923 30.477 1.00 17.82 729 ASN A O 1
ATOM 1373 N N . GLY A 1 190 ? -12.731 25.356 32.055 1.00 15.35 730 GLY A N 1
ATOM 1374 C CA . GLY A 1 190 ? -13.681 25.260 33.178 1.00 16.41 730 GLY A CA 1
ATOM 1375 C C . GLY A 1 190 ? -14.127 23.869 33.594 1.00 17.32 730 GLY A C 1
ATOM 1376 O O . GLY A 1 190 ? -15.253 23.710 34.089 1.00 17.91 730 GLY A O 1
ATOM 1377 N N . SER A 1 191 ? -13.252 22.869 33.446 1.00 15.81 731 SER A N 1
ATOM 1378 C CA . SER A 1 191 ? -13.538 21.517 33.949 1.00 16.06 731 SER A CA 1
ATOM 1379 C C . SER A 1 191 ? -13.866 21.527 35.437 1.00 17.36 731 SER A C 1
ATOM 1380 O O . SER A 1 191 ? -13.148 22.148 36.216 1.00 18.29 731 SER A O 1
ATOM 1383 N N . LYS A 1 192 ? -14.945 20.850 35.814 1.00 17.76 732 LYS A N 1
ATOM 1384 C CA A LYS A 1 192 ? -15.298 20.692 37.223 0.50 19.22 732 LYS A CA 1
ATOM 1385 C CA B LYS A 1 192 ? -15.296 20.693 37.227 0.50 18.93 732 LYS A CA 1
ATOM 1386 C C . LYS A 1 192 ? -14.812 19.367 37.802 1.00 20.20 732 LYS A C 1
ATOM 1387 O O . LYS A 1 192 ? -14.680 19.222 39.033 1.00 20.60 732 LYS A O 1
ATOM 1398 N N . LYS A 1 193 ? -14.548 18.404 36.918 1.00 20.17 733 LYS A N 1
ATOM 1399 C CA . LYS A 1 193 ? -14.147 17.064 37.326 1.00 20.02 733 LYS A CA 1
ATOM 1400 C C . LYS A 1 193 ? -12.886 16.645 36.595 1.00 19.44 733 LYS A C 1
ATOM 1401 O O . LYS A 1 193 ? -12.557 17.191 35.551 1.00 18.62 733 LYS A O 1
ATOM 1407 N N . VAL A 1 194 ? -12.217 15.634 37.126 1.00 19.24 734 VAL A N 1
ATOM 1408 C CA . VAL A 1 194 ? -11.125 14.983 36.416 1.00 18.39 734 VAL A CA 1
ATOM 1409 C C . VAL A 1 194 ? -11.699 13.857 35.554 1.00 18.18 734 VAL A C 1
ATOM 1410 O O . VAL A 1 194 ? -12.802 13.347 35.822 1.00 19.07 734 VAL A O 1
ATOM 1414 N N . GLY A 1 195 ? -10.973 13.469 34.507 1.00 17.28 735 GLY A N 1
ATOM 1415 C CA . GLY A 1 195 ? -11.331 12.290 33.724 1.00 18.40 735 GLY A CA 1
ATOM 1416 C C . GLY A 1 195 ? -10.888 12.415 32.285 1.00 16.31 735 GLY A C 1
ATOM 1417 O O . GLY A 1 195 ? -10.209 13.384 31.917 1.00 17.60 735 GLY A O 1
ATOM 1418 N N . LYS A 1 196 ? -11.311 11.453 31.470 1.00 16.66 736 LYS A N 1
ATOM 1419 C CA . LYS A 1 196 ? -11.035 11.426 30.045 1.00 16.78 736 LYS A CA 1
ATOM 1420 C C . LYS A 1 196 ? -12.039 12.255 29.256 1.00 16.14 736 LYS A C 1
ATOM 1421 O O . LYS A 1 196 ? -13.249 12.272 29.561 1.00 16.68 736 LYS A O 1
ATOM 1427 N N . GLU A 1 197 ? -11.543 12.917 28.209 1.00 15.20 737 GLU A N 1
ATOM 1428 C CA . GLU A 1 197 ? -12.394 13.597 27.242 1.00 16.13 737 GLU A CA 1
ATOM 1429 C C . GLU A 1 197 ? -12.020 13.149 25.836 1.00 16.00 737 GLU A C 1
ATOM 1430 O O . GLU A 1 197 ? -10.860 13.268 25.437 1.00 15.98 737 GLU A O 1
ATOM 1436 N N . THR A 1 198 ? -12.988 12.619 25.096 1.00 16.15 738 THR A N 1
ATOM 1437 C CA . THR A 1 198 ? -12.761 12.115 23.745 1.00 16.81 738 THR A CA 1
ATOM 1438 C C . THR A 1 198 ? -12.728 13.251 22.723 1.00 16.68 738 THR A C 1
ATOM 1439 O O . THR A 1 198 ? -13.695 14.012 22.595 1.00 17.30 738 THR A O 1
ATOM 1443 N N . LEU A 1 199 ? -11.619 13.369 21.993 1.00 16.46 739 LEU A N 1
ATOM 1444 C CA . LEU A 1 199 ? -11.547 14.290 20.862 1.00 15.64 739 LEU A CA 1
ATOM 1445 C C . LEU A 1 199 ? -11.680 13.559 19.550 1.00 16.32 739 LEU A C 1
ATOM 1446 O O . LEU A 1 199 ? -11.061 12.527 19.347 1.00 16.93 739 LEU A O 1
ATOM 1451 N N . THR A 1 200 ? -12.476 14.122 18.648 1.00 16.00 740 THR A N 1
ATOM 1452 C CA . THR A 1 200 ? -12.708 13.527 17.328 1.00 17.31 740 THR A CA 1
ATOM 1453 C C . THR A 1 200 ? -11.944 14.299 16.271 1.00 17.33 740 THR A C 1
ATOM 1454 O O . THR A 1 200 ? -12.022 15.534 16.212 1.00 17.22 740 THR A O 1
ATOM 1458 N N . VAL A 1 201 ? -11.207 13.567 15.431 1.00 17.60 741 VAL A N 1
ATOM 1459 C CA . VAL A 1 201 ? -10.389 14.175 14.396 1.00 18.40 741 VAL A CA 1
ATOM 1460 C C . VAL A 1 201 ? -11.038 13.937 13.030 1.00 18.33 741 VAL A C 1
ATOM 1461 O O . VAL A 1 201 ? -11.253 12.786 12.640 1.00 18.51 741 VAL A O 1
ATOM 1465 N N . LYS A 1 202 ? -11.329 15.022 12.322 1.00 19.77 742 LYS A N 1
ATOM 1466 C CA . LYS A 1 202 ? -12.007 14.948 11.025 1.00 21.45 742 LYS A CA 1
ATOM 1467 C C . LYS A 1 202 ? -11.193 15.617 9.931 1.00 22.63 742 LYS A C 1
ATOM 1468 O O . LYS A 1 202 ? -10.531 16.624 10.166 1.00 22.16 742 LYS A O 1
ATOM 1474 N N . LEU A 1 203 ? -11.239 15.044 8.730 1.00 23.76 743 LEU A N 1
ATOM 1475 C CA . LEU A 1 203 ? -10.695 15.698 7.541 1.00 25.06 743 LEU A CA 1
ATOM 1476 C C . LEU A 1 203 ? -11.900 16.073 6.702 1.00 27.29 743 LEU A C 1
ATOM 1477 O O . LEU A 1 203 ? -12.508 15.219 6.065 1.00 28.19 743 LEU A O 1
ATOM 1482 N N . GLY A 1 204 ? -12.269 17.347 6.757 1.00 28.72 744 GLY A N 1
ATOM 1483 C CA . GLY A 1 204 ? -13.578 17.795 6.274 1.00 31.03 744 GLY A CA 1
ATOM 1484 C C . GLY A 1 204 ? -14.701 17.067 6.993 1.00 31.94 744 GLY A C 1
ATOM 1485 O O . GLY A 1 204 ? -14.847 17.178 8.211 1.00 33.20 744 GLY A O 1
ATOM 1486 N N . THR A 1 205 ? -15.477 16.295 6.236 1.00 34.01 745 THR A N 1
ATOM 1487 C CA . THR A 1 205 ? -16.599 15.534 6.782 1.00 32.70 745 THR A CA 1
ATOM 1488 C C . THR A 1 205 ? -16.228 14.087 7.155 1.00 31.29 745 THR A C 1
ATOM 1489 O O . THR A 1 205 ? -17.051 13.360 7.704 1.00 31.65 745 THR A O 1
ATOM 1493 N N . VAL A 1 206 ? -14.998 13.681 6.851 1.00 28.18 746 VAL A N 1
ATOM 1494 C CA . VAL A 1 206 ? -14.541 12.302 7.069 1.00 26.92 746 VAL A CA 1
ATOM 1495 C C . VAL A 1 206 ? -13.886 12.160 8.452 1.00 26.53 746 VAL A C 1
ATOM 1496 O O . VAL A 1 206 ? -12.966 12.911 8.775 1.00 26.28 746 VAL A O 1
ATOM 1500 N N . THR A 1 207 ? -14.360 11.216 9.267 1.00 25.05 747 THR A N 1
ATOM 1501 C CA . THR A 1 207 ? -13.730 10.965 10.578 1.00 24.09 747 THR A CA 1
ATOM 1502 C C . THR A 1 207 ? -12.474 10.108 10.417 1.00 24.60 747 THR A C 1
ATOM 1503 O O . THR A 1 207 ? -12.531 9.012 9.850 1.00 26.19 747 THR A O 1
ATOM 1507 N N . LEU A 1 208 ? -11.343 10.624 10.909 1.00 22.89 748 LEU A N 1
ATOM 1508 C CA . LEU A 1 208 ? -10.058 9.919 10.852 1.00 22.68 748 LEU A CA 1
ATOM 1509 C C . LEU A 1 208 ? -9.800 9.060 12.091 1.00 23.06 748 LEU A C 1
ATOM 1510 O O . LEU A 1 208 ? -9.170 8.010 12.005 1.00 23.31 748 LEU A O 1
ATOM 1515 N N . GLY A 1 209 ? -10.296 9.501 13.241 1.00 21.48 749 GLY A N 1
ATOM 1516 C CA . GLY A 1 209 ? -10.133 8.731 14.476 1.00 19.71 749 GLY A CA 1
ATOM 1517 C C . GLY A 1 209 ? -10.478 9.566 15.685 1.00 19.75 749 GLY A C 1
ATOM 1518 O O . GLY A 1 209 ? -11.016 10.653 15.538 1.00 19.86 749 GLY A O 1
ATOM 1519 N N . THR A 1 210 ? -10.188 9.033 16.869 1.00 19.33 750 THR A N 1
ATOM 1520 C CA . THR A 1 210 ? -10.359 9.745 18.134 1.00 19.67 750 THR A CA 1
ATOM 1521 C C . THR A 1 210 ? -9.124 9.627 19.006 1.00 19.14 750 THR A C 1
ATOM 1522 O O . THR A 1 210 ? -8.319 8.709 18.840 1.00 18.99 750 THR A O 1
ATOM 1526 N N . VAL A 1 211 ? -8.968 10.568 19.934 1.00 18.41 751 VAL A N 1
ATOM 1527 C CA . VAL A 1 211 ? -7.924 10.491 20.951 1.00 18.71 751 VAL A CA 1
ATOM 1528 C C . VAL A 1 211 ? -8.505 11.006 22.265 1.00 18.63 751 VAL A C 1
ATOM 1529 O O . VAL A 1 211 ? -9.223 12.008 22.288 1.00 17.78 751 VAL A O 1
ATOM 1533 N N . ASP A 1 212 ? -8.216 10.302 23.353 1.00 19.38 752 ASP A N 1
ATOM 1534 C CA . ASP A 1 212 ? -8.684 10.712 24.665 1.00 21.06 752 ASP A CA 1
ATOM 1535 C C . ASP A 1 212 ? -7.611 11.537 25.347 1.00 21.02 752 ASP A C 1
ATOM 1536 O O . ASP A 1 212 ? -6.481 11.076 25.517 1.00 25.67 752 ASP A O 1
ATOM 1541 N N . VAL A 1 213 ? -7.937 12.775 25.700 1.00 17.79 753 VAL A N 1
ATOM 1542 C CA . VAL A 1 213 ? -7.093 13.550 26.600 1.00 17.08 753 VAL A CA 1
ATOM 1543 C C . VAL A 1 213 ? -7.582 13.381 28.033 1.00 16.80 753 VAL A C 1
ATOM 1544 O O . VAL A 1 213 ? -8.712 12.953 28.253 1.00 17.58 753 VAL A O 1
ATOM 1548 N N . GLU A 1 214 ? -6.721 13.664 29.005 1.00 16.09 754 GLU A N 1
ATOM 1549 C CA . GLU A 1 214 ? -7.081 13.467 30.408 1.00 17.07 754 GLU A CA 1
ATOM 1550 C C . GLU A 1 214 ? -6.861 14.738 31.211 1.00 16.92 754 GLU A C 1
ATOM 1551 O O . GLU A 1 214 ? -5.772 15.322 31.174 1.00 17.08 754 GLU A O 1
ATOM 1557 N N . VAL A 1 215 ? -7.891 15.157 31.939 1.00 16.24 755 VAL A N 1
AT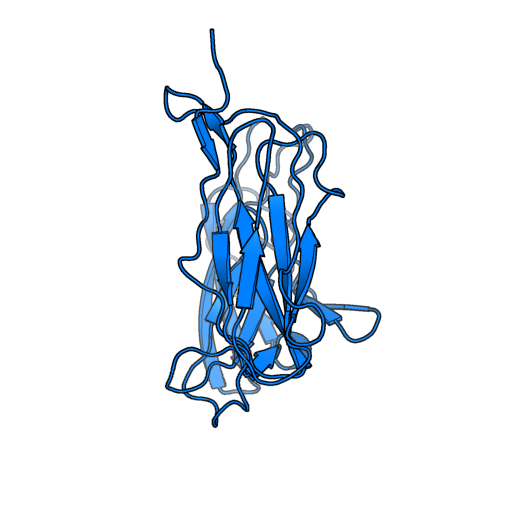OM 1558 C CA . VAL A 1 215 ? -7.728 16.208 32.930 1.00 16.06 755 VAL A CA 1
ATOM 1559 C C . VAL A 1 215 ? -7.448 15.537 34.272 1.00 16.43 755 VAL A C 1
ATOM 1560 O O . VAL A 1 215 ? -8.174 14.625 34.684 1.00 17.55 755 VAL A O 1
ATOM 1564 N N . ILE A 1 216 ? -6.360 15.963 34.899 1.00 16.66 756 ILE A N 1
ATOM 1565 C CA . ILE A 1 216 ? -5.969 15.492 36.239 1.00 17.93 756 ILE A CA 1
ATOM 1566 C C . ILE A 1 216 ? -5.959 16.701 37.190 1.00 18.60 756 ILE A C 1
ATOM 1567 O O . ILE A 1 216 ? -6.086 17.855 36.763 1.00 17.51 756 ILE A O 1
ATOM 1572 N N . ASP A 1 217 ? -5.815 16.448 38.488 1.00 19.79 757 ASP A N 1
ATOM 1573 C CA . ASP A 1 217 ? -5.650 17.533 39.444 1.00 21.09 757 ASP A CA 1
ATOM 1574 C C . ASP A 1 217 ? -4.738 17.049 40.564 1.00 21.22 757 ASP A C 1
ATOM 1575 O O . ASP A 1 217 ? -5.160 16.257 41.409 1.00 22.06 757 ASP A O 1
ATOM 1580 N N . THR A 1 218 ? -3.500 17.535 40.570 1.00 21.56 758 THR A N 1
ATOM 1581 C CA . THR A 1 218 ? -2.501 17.030 41.526 1.00 22.82 758 THR A CA 1
ATOM 1582 C C . THR A 1 218 ? -2.402 17.875 42.792 1.00 24.79 758 THR A C 1
ATOM 1583 O O . THR A 1 218 ? -1.460 17.693 43.563 1.00 26.65 758 THR A O 1
ATOM 1587 N N . THR A 1 219 ? -3.359 18.786 43.009 1.00 25.59 759 THR A N 1
ATOM 1588 C CA . THR A 1 219 ? -3.357 19.636 44.210 1.00 26.80 759 THR A CA 1
ATOM 1589 C C . THR A 1 219 ? -3.252 18.766 45.469 1.00 28.25 759 THR A C 1
ATOM 1590 O O . THR A 1 219 ? -3.853 17.686 45.578 1.00 28.75 759 THR A O 1
#

Foldseek 3Di:
DWDWDDFDKPDQAAFAEAQDKDKIKTFTATPVGDGDAFFKDKAKPDVQQKGKAKPPRRHGGRMIMMMIHGHDADKTWIWMDTVPDIDTHIYGYHNFDDFDAKDKDWPDPLEAAPAPDDPPHRFKIKIWMFGAGPVGYGYDTCR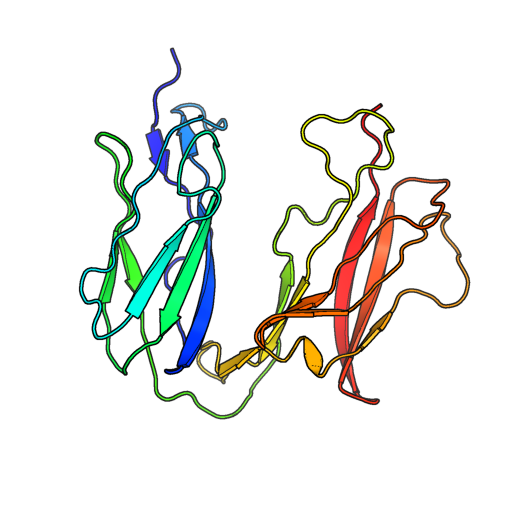VQKDKDFDPDDDDQWDKDWDWDDDPRDIIIIIGGDRRPDWAWTKMWIGRVPHTRDIDIGTYHHPD

Nearest PDB structures (foldseek):
  4uj7-assembly1_A  TM=1.005E+00  e=7.614E-37  Geobacillus stearothermophilus
  5ftx-assembly1_A  TM=9.881E-01  e=1.631E-32  Geobacillus stearothermophilus
  4uic-assembly1_A  TM=7.425E-01  e=6.408E-23  Geobacillus stearothermophilus
  4uj6-assembly1_A  TM=7.076E-01  e=1.876E-22  Geobacillus stearothermophilus
  5fty-assembly1_A  TM=9.999E-01  e=7.032E-16  Geobacillus stearothermophilus

GO terms:
  GO:0042802 identical protein binding (F, IPI)

Solvent-accessible surface area: 10852 Å² total; per-residue (Å²): 121,85,84,17,90,66,6,24,50,94,22,137,29,9,43,0,6,105,64,46,71,6,32,5,64,0,27,0,72,9,72,150,47,93,125,56,89,15,88,10,102,22,71,17,74,106,85,108,8,0,48,30,58,30,47,83,94,0,100,54,64,21,94,5,37,0,28,0,50,5,72,38,97,28,78,17,48,0,6,0,93,13,74,132,80,84,44,110,3,74,3,65,4,33,75,33,33,122,75,61,86,82,84,45,53,40,35,36,73,12,73,1,4,63,10,105,115,33,110,118,79,35,84,48,0,61,0,10,0,6,4,3,7,93,135,38,11,20,31,13,52,25,0,83,85,0,66,5,64,35,71,115,102,60,112,53,11,2,58,10,75,36,56,83,56,79,62,162,81,47,8,22,12,26,0,53,53,72,56,14,179,127,86,24,117,6,67,0,35,0,82,63,59,136,92,80,39,22,82,22,71,0,45,1,38,55,86,149